Protein AF-A0A1G6UFI6-F1 (afdb_monomer)

Mean predicted aligned error: 7.68 Å

Secondary structure (DSSP, 8-state):
---EEEESSTTPPPPEEPPS---PPPPTTSPP----HHHHHHHTSSEEEE-SS-EEEE-GGGPPTT-EEEPPPGGGPPTT---EEEE--BGGGTEETTEEEPPPEEEE-TTS-EEEE--EEESEEE-SSGGGTTEEEEEPSEEEEPPTTEEEEEEPPTTS--SS-B--EEE-TTT--S--EEEEEPPSSS-EEE-TT-EEEEEEEEEGGGS--------TTSHHHHHHHHHHHHHHHHHHH-TTHHHHHHHHHTT------------

Sequence (267 aa):
MQVLILPLVPDAPLPRRAQAASRSPGRPGYGVQEQCLPFTAAAGLGLLVPAPFDFGLCLPAEVPPLARAFRPPPAADVAGDRRTFYVCDRPSSRFTGNAFTFDALPFDDEQGQRREIRPVHPGLSFFDREDQAHLFKLHLPWLLRTPPQVDSFFGQPINRPVPVAMHVGLVETDWYAHPVNLVLLRPAEGSLHVRAGDTVAQVNFVARAARRVDPEILPRDGSTAHVLHNELLQWHIAHGRDRSAYRRLARSEQGRLVEAQSNGAGP

Nearest PDB structures (foldseek):
  1dun-assembly1_A  TM=7.154E-01  e=5.999E-04  Equine infectious anemia virus
  2ol0-assembly1_C  TM=6.809E-01  e=7.844E-03  Orthopoxvirus vaccinia
  1f7r-assembly1_A  TM=6.920E-01  e=9.276E-03  Feline immunodeficiency virus
  1f7q-assembly1_C  TM=6.968E-01  e=1.160E-02  Feline immunodeficiency virus
  2okb-assembly1_A  TM=7.108E-01  e=1.227E-02  Orthopoxvirus vaccinia

Foldseek 3Di:
DDKDKFFQFAPFDDWDQFALDLDDPDDPPDDDPDDQLVLSVVLRFFTFDWQRFKKKKAAPVPADPQWDWDAAPPQLHDPPRRITITTHADVSRCRDPQKRFGPWDWDQDPVRDIDTDTDIGGQKHADNHNVGSQKIKGFGRMAMADAPQKWKWKAANRSHDALWHWDIDIGNSNPDPGTDITITGRDPDHMGIGHRGGGHIGIHMDRNVPPDDPDDDDDCPDPVVVVVVVVVVVVVVQCVVPVCVSVVVSCVVVVNDPPPPDDDDDD

pLDDT: mean 88.85, std 15.36, range [36.81, 98.81]

Structure (mmCIF, N/CA/C/O backbone):
data_AF-A0A1G6UFI6-F1
#
_entry.id   AF-A0A1G6UFI6-F1
#
loop_
_atom_site.group_PDB
_atom_site.id
_atom_site.type_symbol
_atom_site.label_atom_id
_atom_site.label_alt_id
_atom_site.label_comp_id
_atom_site.label_asym_id
_atom_site.label_entity_id
_atom_site.label_seq_id
_atom_site.pdbx_PDB_ins_code
_atom_site.Cartn_x
_atom_site.Cartn_y
_atom_site.Cartn_z
_atom_site.occupancy
_atom_site.B_iso_or_equiv
_atom_site.auth_seq_id
_atom_site.auth_comp_id
_atom_site.auth_asym_id
_atom_site.auth_atom_id
_atom_site.pdbx_PDB_model_num
ATOM 1 N N . MET A 1 1 ? -15.344 10.164 10.416 1.00 87.94 1 MET A N 1
ATOM 2 C CA . MET A 1 1 ? -13.957 10.555 10.091 1.00 87.94 1 MET A CA 1
ATOM 3 C C . MET A 1 1 ? -13.852 10.760 8.590 1.00 87.94 1 MET A C 1
ATOM 5 O O . MET A 1 1 ? -14.271 9.875 7.852 1.00 87.94 1 MET A O 1
ATOM 9 N N . GLN A 1 2 ? -13.346 11.911 8.154 1.00 94.38 2 GLN A N 1
ATOM 10 C CA . GLN A 1 2 ? -13.092 12.213 6.746 1.00 94.38 2 GLN A CA 1
ATOM 11 C C . GLN A 1 2 ? -11.592 12.079 6.476 1.00 94.38 2 GLN A C 1
ATOM 13 O O . GLN A 1 2 ? -10.788 12.498 7.303 1.00 94.38 2 GLN A O 1
ATOM 18 N N . VAL A 1 3 ? -11.228 11.485 5.345 1.00 96.75 3 VAL A N 1
ATOM 19 C CA . VAL A 1 3 ? -9.845 11.417 4.856 1.00 96.75 3 VAL A CA 1
ATOM 20 C C . VAL A 1 3 ? -9.791 12.070 3.483 1.00 96.75 3 VAL A C 1
ATOM 22 O O . VAL A 1 3 ? -10.784 12.037 2.752 1.00 96.75 3 VAL A O 1
ATOM 25 N N . LEU A 1 4 ? -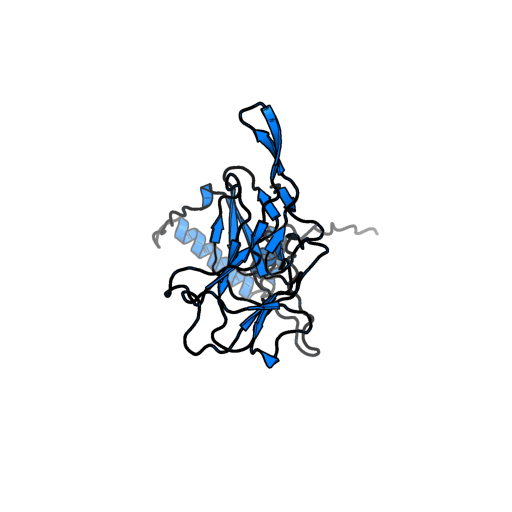8.658 12.673 3.140 1.00 98.12 4 LEU A N 1
ATOM 26 C CA . LEU A 1 4 ? -8.447 13.308 1.841 1.00 98.12 4 LEU A CA 1
ATOM 27 C C . LEU A 1 4 ? -7.472 12.463 1.028 1.00 98.12 4 LEU A C 1
ATOM 29 O O . LEU A 1 4 ? -6.468 11.991 1.561 1.00 98.12 4 LEU A O 1
ATOM 33 N N . ILE A 1 5 ? -7.766 12.285 -0.256 1.00 98.00 5 ILE A N 1
ATOM 34 C CA . ILE A 1 5 ? -6.881 11.614 -1.206 1.00 98.00 5 ILE A CA 1
ATOM 35 C C . ILE A 1 5 ? -6.616 12.589 -2.345 1.00 98.00 5 ILE A C 1
ATOM 37 O O . ILE A 1 5 ? -7.561 13.056 -2.979 1.00 98.00 5 ILE A O 1
ATOM 41 N N . LEU A 1 6 ? -5.343 12.892 -2.589 1.00 97.69 6 LEU A N 1
ATOM 42 C CA . LEU A 1 6 ? -4.910 13.735 -3.699 1.00 97.69 6 LEU A CA 1
ATOM 43 C C . LEU A 1 6 ? -4.203 12.857 -4.740 1.00 97.69 6 LEU A C 1
ATOM 45 O O . LEU A 1 6 ? -3.094 12.398 -4.455 1.00 97.69 6 LEU A O 1
ATOM 49 N N . PRO A 1 7 ? -4.798 12.598 -5.920 1.00 97.69 7 PRO A N 1
ATOM 50 C CA . PRO A 1 7 ? -4.059 12.005 -7.031 1.00 97.69 7 PRO A CA 1
ATOM 51 C C . PRO A 1 7 ? -2.919 12.936 -7.456 1.00 97.69 7 PRO A C 1
ATOM 53 O O . PRO A 1 7 ? -3.114 14.144 -7.547 1.00 97.69 7 PRO A O 1
ATOM 56 N N . LEU A 1 8 ? -1.736 12.374 -7.712 1.00 97.56 8 LEU A N 1
ATOM 57 C CA . LEU A 1 8 ? -0.575 13.119 -8.228 1.00 97.56 8 LEU A CA 1
ATOM 58 C C . LEU A 1 8 ? -0.347 12.888 -9.725 1.00 97.56 8 LEU A C 1
ATOM 60 O O . LEU A 1 8 ? 0.504 13.535 -10.335 1.00 97.56 8 LEU A O 1
ATOM 64 N N . VAL A 1 9 ? -1.090 11.942 -10.301 1.00 97.62 9 VAL A N 1
ATOM 65 C CA . VAL A 1 9 ? -1.139 11.646 -11.731 1.00 97.62 9 VAL A CA 1
ATOM 66 C C . VAL A 1 9 ? -2.589 11.362 -12.142 1.00 97.62 9 VAL A C 1
ATOM 68 O O . VAL A 1 9 ? -3.377 10.889 -11.313 1.00 97.62 9 VAL A O 1
ATOM 71 N N . PRO A 1 10 ? -2.954 11.601 -13.412 1.00 97.38 10 PRO A N 1
ATOM 72 C CA . PRO A 1 10 ? -4.276 11.254 -13.931 1.00 97.38 10 PRO A CA 1
ATOM 73 C C . PRO A 1 10 ? -4.542 9.740 -13.915 1.00 97.38 10 PRO A C 1
ATOM 75 O O . PRO A 1 10 ? -3.622 8.926 -13.934 1.00 97.38 10 PRO A O 1
ATOM 78 N N . ASP A 1 11 ? -5.817 9.349 -13.874 1.00 96.94 11 ASP A N 1
ATOM 79 C CA . ASP A 1 11 ? -6.304 7.972 -14.089 1.00 96.94 11 ASP A CA 1
ATOM 80 C C . ASP A 1 11 ? -5.634 6.857 -13.258 1.00 96.94 11 ASP A C 1
ATOM 82 O O . ASP A 1 11 ? -5.736 5.664 -13.586 1.00 96.94 11 ASP A O 1
ATOM 86 N N . ALA A 1 12 ? -4.931 7.224 -12.184 1.00 95.12 12 ALA A N 1
ATOM 87 C CA . ALA A 1 12 ? -4.353 6.271 -11.259 1.00 95.12 12 ALA A CA 1
ATOM 88 C C . ALA A 1 12 ? -5.478 5.585 -10.475 1.00 95.12 12 ALA A C 1
ATOM 90 O O . ALA A 1 12 ? -6.368 6.264 -9.957 1.00 95.12 12 ALA A O 1
ATOM 91 N N . PRO A 1 13 ? -5.436 4.251 -10.324 1.00 97.50 13 PRO A N 1
ATOM 92 C CA . PRO A 1 13 ? -6.303 3.551 -9.388 1.00 97.50 13 PRO A CA 1
ATOM 93 C C . PRO A 1 13 ? -6.196 4.154 -7.977 1.00 97.50 13 PRO A C 1
ATOM 95 O O . PRO A 1 13 ? -5.114 4.200 -7.387 1.00 97.50 13 PRO A O 1
ATOM 98 N N . LEU A 1 14 ? -7.327 4.609 -7.432 1.00 98.25 14 LEU A N 1
ATOM 99 C CA . LEU A 1 14 ? -7.401 5.226 -6.106 1.00 98.25 14 LEU A CA 1
ATOM 100 C C . LEU A 1 14 ? -7.945 4.258 -5.050 1.00 98.25 14 LEU A C 1
ATOM 102 O O . LEU A 1 14 ? -8.723 3.354 -5.378 1.00 98.25 14 LEU A O 1
ATOM 106 N N . PRO A 1 15 ? -7.585 4.455 -3.767 1.00 98.12 15 PRO A N 1
ATOM 107 C CA . PRO A 1 15 ? -8.172 3.700 -2.676 1.00 98.12 15 PRO A CA 1
ATOM 108 C C . PRO A 1 15 ? -9.698 3.777 -2.673 1.00 98.12 15 PRO A C 1
ATOM 110 O O . PRO A 1 15 ? -10.288 4.846 -2.824 1.00 98.12 15 PRO A O 1
ATOM 113 N N . ARG A 1 16 ? -10.343 2.635 -2.442 1.00 96.88 16 ARG A N 1
ATOM 114 C CA . ARG A 1 16 ? -11.807 2.512 -2.385 1.00 96.88 16 ARG A CA 1
ATOM 115 C C . ARG A 1 16 ? -12.245 1.994 -1.031 1.00 96.88 16 ARG A C 1
ATOM 117 O O . ARG A 1 16 ? -11.536 1.203 -0.418 1.00 96.88 16 ARG A O 1
ATOM 124 N N . ARG A 1 17 ? -13.431 2.386 -0.568 1.00 95.94 17 ARG A N 1
ATOM 125 C CA . ARG A 1 17 ? -13.973 1.875 0.698 1.00 95.94 17 ARG A CA 1
ATOM 126 C C . ARG A 1 17 ? -14.006 0.347 0.689 1.00 95.94 17 ARG A C 1
ATOM 128 O O . ARG A 1 17 ? -14.523 -0.259 -0.252 1.00 95.94 17 ARG A O 1
ATOM 135 N N . ALA A 1 18 ? -13.465 -0.267 1.738 1.00 92.75 18 ALA A N 1
ATOM 136 C CA . ALA A 1 18 ? -13.529 -1.710 1.883 1.00 92.75 18 ALA A CA 1
ATOM 137 C C . ALA A 1 18 ? -14.984 -2.149 2.106 1.00 92.75 18 ALA A C 1
ATOM 139 O O . ALA A 1 18 ? -15.733 -1.544 2.872 1.00 92.75 18 ALA A O 1
ATOM 140 N N . GLN A 1 19 ? -15.404 -3.206 1.415 1.00 87.00 19 GLN A N 1
ATOM 141 C CA . GLN A 1 19 ? -16.741 -3.769 1.582 1.00 87.00 19 GLN A CA 1
ATOM 142 C C . GLN A 1 19 ? -16.698 -4.931 2.567 1.00 87.00 19 GLN A C 1
ATOM 144 O O . GLN A 1 19 ? -15.837 -5.800 2.468 1.00 87.00 19 GLN A O 1
ATOM 149 N N . ALA A 1 20 ? -17.668 -4.993 3.477 1.00 77.19 20 ALA A N 1
ATOM 150 C CA . ALA A 1 20 ? -17.789 -6.112 4.412 1.00 77.19 20 ALA A CA 1
ATOM 151 C C . ALA A 1 20 ? -18.088 -7.452 3.706 1.00 77.19 20 ALA A C 1
ATOM 153 O O . ALA A 1 20 ? -17.968 -8.506 4.313 1.00 77.19 20 ALA A O 1
ATOM 154 N N . ALA A 1 21 ? -18.488 -7.441 2.431 1.00 67.31 21 ALA A N 1
ATOM 155 C CA . ALA A 1 21 ? -18.766 -8.654 1.677 1.00 67.31 21 ALA A CA 1
ATOM 156 C C . ALA A 1 21 ? -17.465 -9.286 1.154 1.00 67.31 21 ALA A C 1
ATOM 158 O O . ALA A 1 21 ? -16.844 -8.773 0.229 1.00 67.31 21 ALA A O 1
ATOM 159 N N . SER A 1 22 ? -17.071 -10.424 1.726 1.00 57.91 22 SER A N 1
ATOM 160 C CA . SER A 1 22 ? -15.946 -11.253 1.259 1.00 57.91 22 SER A CA 1
ATOM 161 C C . SER A 1 22 ? -16.408 -12.515 0.520 1.00 57.91 22 SER A C 1
ATOM 163 O O . SER A 1 22 ? -15.635 -13.456 0.345 1.00 57.91 22 SER A O 1
ATOM 165 N N . ARG A 1 23 ? -17.680 -12.584 0.103 1.00 60.09 23 ARG A N 1
ATOM 166 C CA . ARG A 1 23 ? -18.211 -13.783 -0.553 1.00 60.09 23 ARG A CA 1
ATOM 167 C C . ARG A 1 23 ? -17.600 -13.935 -1.940 1.00 60.09 23 ARG A C 1
ATOM 169 O O . ARG A 1 23 ? -18.004 -13.253 -2.876 1.00 60.09 23 ARG A O 1
ATOM 176 N N . SER A 1 24 ? -16.700 -14.899 -2.076 1.00 57.47 24 SER A N 1
ATOM 177 C CA . SER A 1 24 ? -16.623 -15.644 -3.329 1.00 57.47 24 SER A CA 1
ATOM 178 C C . SER A 1 24 ? -17.879 -16.523 -3.419 1.00 57.47 24 SER A C 1
ATOM 180 O O . SER A 1 24 ? -18.326 -17.024 -2.380 1.00 57.47 24 SER A O 1
ATOM 182 N N . PRO A 1 25 ? -18.497 -16.701 -4.598 1.00 56.56 25 PRO A N 1
ATOM 183 C CA . PRO A 1 25 ? -19.553 -17.694 -4.748 1.00 56.56 25 PRO A CA 1
ATOM 184 C C . PRO A 1 25 ? -19.006 -19.057 -4.300 1.00 56.56 25 PRO A C 1
ATOM 186 O O . PRO A 1 25 ? -17.937 -19.480 -4.741 1.00 56.56 25 PRO A O 1
ATOM 189 N N . GLY A 1 26 ? -19.695 -19.706 -3.357 1.00 58.44 26 GLY A N 1
ATOM 190 C CA . GLY A 1 26 ? -19.313 -21.039 -2.896 1.00 58.44 26 GLY A CA 1
ATOM 191 C C . GLY A 1 26 ? -19.325 -22.026 -4.063 1.00 58.44 26 GLY A C 1
ATOM 192 O O . GLY A 1 26 ? -20.096 -21.856 -5.011 1.00 58.44 26 GLY A O 1
ATOM 193 N N . ARG A 1 27 ? -18.478 -23.061 -4.011 1.00 59.44 27 ARG A N 1
ATOM 194 C CA . ARG A 1 27 ? -18.551 -24.147 -4.999 1.00 59.44 27 ARG A CA 1
ATOM 195 C C . ARG A 1 27 ? -19.967 -24.746 -4.981 1.00 59.44 27 ARG A C 1
ATOM 197 O O . ARG A 1 27 ? -20.488 -24.972 -3.885 1.00 59.44 27 ARG A O 1
ATOM 204 N N . PRO A 1 28 ? -20.580 -25.029 -6.145 1.00 63.12 28 PRO A N 1
ATOM 205 C CA . PRO A 1 28 ? -21.868 -25.715 -6.196 1.00 63.12 28 PRO A CA 1
ATOM 206 C C . PRO A 1 28 ? -21.836 -26.992 -5.341 1.00 63.12 28 PRO A C 1
ATOM 208 O O . PRO A 1 28 ? -20.901 -27.781 -5.451 1.00 63.12 28 PRO A O 1
ATOM 211 N N . GLY A 1 29 ? -22.824 -27.173 -4.461 1.00 70.69 29 GLY A N 1
ATOM 212 C CA . GLY A 1 29 ? -22.940 -28.350 -3.588 1.00 70.69 29 GLY A CA 1
ATOM 213 C C . GLY A 1 29 ? -22.260 -28.251 -2.215 1.00 70.69 29 GLY A C 1
ATOM 214 O O . GLY A 1 29 ? -22.539 -29.085 -1.358 1.00 70.69 29 GLY A O 1
ATOM 215 N N . TYR A 1 30 ? -21.437 -27.230 -1.952 1.00 51.91 30 TYR A N 1
ATOM 216 C CA . TYR A 1 30 ? -20.978 -26.926 -0.591 1.00 51.91 30 TYR A CA 1
ATOM 217 C C . TYR A 1 30 ? -21.936 -25.941 0.091 1.00 51.91 30 TYR A C 1
ATOM 219 O O . TYR A 1 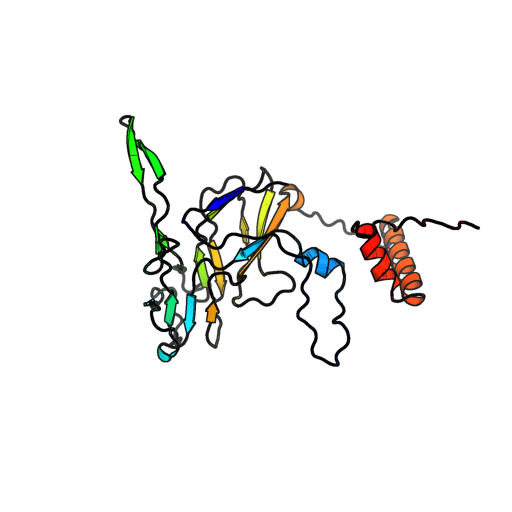30 ? -22.412 -24.987 -0.527 1.00 51.91 30 TYR A O 1
ATOM 227 N N . GLY A 1 31 ? -22.214 -26.164 1.381 1.00 58.78 31 GLY A N 1
ATOM 228 C CA . GLY A 1 31 ? -22.947 -25.209 2.214 1.00 58.78 31 GLY A CA 1
ATOM 229 C C . GLY A 1 31 ? -22.273 -23.831 2.246 1.00 58.78 31 GLY A C 1
ATOM 230 O O . GLY A 1 31 ? -21.107 -23.676 1.881 1.00 58.78 31 GLY A O 1
ATOM 231 N N . VAL A 1 32 ? -23.015 -22.808 2.680 1.00 57.03 32 VAL A N 1
ATOM 232 C CA . VAL A 1 32 ? -22.500 -21.435 2.809 1.00 57.03 32 VAL A CA 1
ATOM 233 C C . VAL A 1 32 ? -21.246 -21.449 3.687 1.00 57.03 32 VAL A C 1
ATOM 235 O O . VAL A 1 32 ? -21.310 -21.921 4.819 1.00 57.03 32 VAL A O 1
ATOM 238 N N . GLN A 1 33 ? -20.119 -20.922 3.191 1.00 58.66 33 GLN A N 1
ATOM 239 C CA . GLN A 1 33 ? -18.925 -20.736 4.017 1.00 58.66 33 GLN A CA 1
ATOM 240 C C . GLN A 1 33 ? -19.304 -19.856 5.212 1.00 58.66 33 GLN A C 1
ATOM 242 O O . GLN A 1 33 ? -19.657 -18.683 5.044 1.00 58.66 33 GLN A O 1
ATOM 247 N N . GLU A 1 34 ? -19.295 -20.435 6.413 1.00 57.50 34 GLU A N 1
ATOM 248 C CA . GLU A 1 34 ? -19.661 -19.704 7.616 1.00 57.50 34 GLU A CA 1
ATOM 249 C C . GLU A 1 34 ? -18.622 -18.618 7.880 1.00 57.50 34 GLU A C 1
ATOM 251 O O . GLU A 1 34 ? -17.435 -18.892 8.042 1.00 57.50 34 GLU A O 1
ATOM 256 N N . GLN A 1 35 ? -19.073 -17.367 7.909 1.00 64.25 35 GLN A N 1
ATOM 257 C CA . GLN A 1 35 ? -18.232 -16.242 8.281 1.00 64.25 35 GLN A CA 1
ATOM 258 C C . GLN A 1 35 ? -18.692 -15.709 9.625 1.00 64.25 35 GLN A C 1
ATOM 260 O O . GLN A 1 35 ? -19.851 -15.333 9.822 1.00 64.25 35 GLN A O 1
ATOM 265 N N . CYS A 1 36 ? -17.755 -15.680 10.560 1.00 68.25 36 CYS A N 1
ATOM 266 C CA . CYS A 1 36 ? -17.945 -15.045 11.843 1.00 68.25 36 CYS A CA 1
ATOM 267 C C . CYS A 1 36 ? -18.107 -13.524 11.619 1.00 68.25 36 CYS A C 1
ATOM 269 O O . CYS A 1 36 ? -17.310 -12.883 10.927 1.00 68.25 36 CYS A O 1
ATOM 271 N N . LEU A 1 37 ? -19.201 -12.949 12.128 1.00 69.00 37 LEU A N 1
ATOM 272 C CA . LEU A 1 37 ? -19.619 -11.575 11.820 1.00 69.00 37 LEU A CA 1
ATOM 273 C C . LEU A 1 37 ? -18.560 -10.513 12.172 1.00 69.00 37 LEU A C 1
ATOM 275 O O . LEU A 1 37 ? -18.317 -9.657 11.320 1.00 69.00 37 LEU A O 1
ATOM 279 N N . PRO A 1 38 ? -17.854 -10.584 13.318 1.00 69.88 38 PRO A N 1
ATOM 280 C CA . PRO A 1 38 ? -16.721 -9.703 13.605 1.00 69.88 38 PRO A CA 1
ATOM 281 C C . PRO A 1 38 ? -15.636 -9.701 12.522 1.00 69.88 38 PRO A C 1
ATOM 283 O O . PRO A 1 38 ? -15.150 -8.638 12.148 1.00 69.88 38 PRO A O 1
ATOM 286 N N . PHE A 1 39 ? -15.313 -10.856 11.937 1.00 72.25 39 PHE A N 1
ATOM 287 C CA . PHE A 1 39 ? -14.321 -10.953 10.858 1.00 72.25 39 PHE A CA 1
ATOM 288 C C . PHE A 1 39 ? -14.825 -10.314 9.559 1.00 72.25 39 PHE A C 1
ATOM 290 O O . PHE A 1 39 ? -14.067 -9.694 8.812 1.00 72.25 39 PHE A O 1
ATOM 297 N N . THR A 1 40 ? -16.126 -10.429 9.304 1.00 74.00 40 THR A N 1
ATOM 298 C CA . THR A 1 40 ? -16.794 -9.805 8.153 1.00 74.00 40 THR A CA 1
ATOM 299 C C . THR A 1 40 ? -16.837 -8.280 8.309 1.00 74.00 40 THR A C 1
ATOM 301 O O . THR A 1 40 ? -16.599 -7.539 7.356 1.00 74.00 40 THR A O 1
ATOM 304 N N . ALA A 1 41 ? -17.097 -7.797 9.526 1.00 76.88 41 ALA A N 1
ATOM 305 C CA . ALA A 1 41 ? -17.060 -6.378 9.860 1.00 76.88 41 ALA A CA 1
ATOM 306 C C . ALA A 1 41 ? -15.643 -5.806 9.719 1.00 76.88 41 ALA A C 1
ATOM 308 O O . ALA A 1 41 ? -15.473 -4.774 9.073 1.00 76.88 41 ALA A O 1
ATOM 309 N N . ALA A 1 42 ? -14.631 -6.523 10.221 1.00 79.44 42 ALA A N 1
ATOM 310 C CA . ALA A 1 42 ? -13.224 -6.149 10.086 1.00 79.44 42 ALA A CA 1
ATOM 311 C C . ALA A 1 42 ? -12.785 -6.030 8.614 1.00 79.44 42 ALA A C 1
ATOM 313 O O . ALA A 1 42 ? -12.077 -5.094 8.245 1.00 79.44 42 ALA A O 1
ATOM 314 N N . ALA A 1 43 ? -13.267 -6.918 7.738 1.00 82.44 43 ALA A N 1
ATOM 315 C CA . ALA A 1 43 ? -12.994 -6.836 6.302 1.00 82.44 43 ALA A CA 1
ATOM 316 C C . ALA A 1 43 ? -13.547 -5.551 5.653 1.00 82.44 43 ALA A C 1
ATOM 318 O O . ALA A 1 43 ? -13.018 -5.104 4.636 1.00 82.44 43 ALA A O 1
ATOM 319 N N . GLY A 1 44 ? -14.595 -4.949 6.224 1.00 85.19 44 GLY A N 1
ATOM 320 C CA . GLY A 1 44 ? -15.187 -3.692 5.759 1.00 85.19 44 GLY A CA 1
ATOM 321 C C . GLY A 1 44 ? -14.535 -2.421 6.314 1.00 85.19 44 GLY A C 1
ATOM 322 O O . GLY A 1 44 ? -15.025 -1.329 6.027 1.00 85.19 44 GLY A O 1
ATOM 323 N N . LEU A 1 45 ? -13.476 -2.536 7.120 1.00 90.44 45 LEU A N 1
ATOM 324 C CA . LEU A 1 45 ? -12.792 -1.380 7.699 1.00 90.44 45 LEU A CA 1
ATOM 325 C C . LEU A 1 45 ? -11.879 -0.687 6.684 1.00 90.44 45 LEU A C 1
ATOM 327 O O .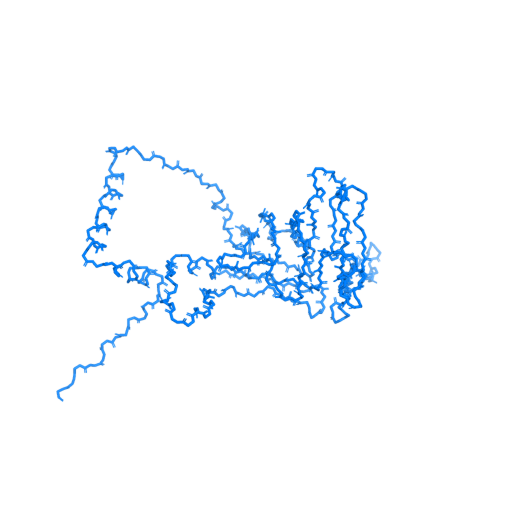 LEU A 1 45 ? -11.226 -1.326 5.861 1.00 90.44 45 LEU A O 1
ATOM 331 N N . GLY A 1 46 ? -11.807 0.639 6.784 1.00 95.50 46 GLY A N 1
ATOM 332 C CA . GLY A 1 46 ? -10.828 1.427 6.045 1.00 95.50 46 GLY A CA 1
ATOM 333 C C . GLY A 1 46 ? -11.007 1.397 4.524 1.00 95.50 46 GLY A C 1
ATOM 334 O O . GLY A 1 46 ? -12.131 1.373 4.005 1.00 95.50 46 GLY A O 1
ATOM 335 N N . LEU A 1 47 ? -9.885 1.451 3.804 1.00 97.75 47 LEU A N 1
ATOM 336 C CA . LEU A 1 47 ? -9.841 1.512 2.342 1.00 97.75 47 LEU A CA 1
ATOM 337 C C . LEU A 1 47 ? -8.990 0.372 1.774 1.00 97.75 47 LEU A C 1
ATOM 339 O O . LEU A 1 47 ? -7.939 0.036 2.311 1.00 97.75 47 LEU A O 1
ATOM 343 N N . LEU A 1 48 ? -9.425 -0.189 0.651 1.00 97.38 48 LEU A N 1
ATOM 344 C CA . LEU A 1 48 ? -8.637 -1.086 -0.184 1.00 97.38 48 LEU A CA 1
ATOM 345 C C . LEU A 1 48 ? -7.748 -0.266 -1.110 1.00 97.38 48 LEU A C 1
ATOM 347 O O . LEU A 1 48 ? -8.249 0.598 -1.829 1.00 97.38 48 LEU A O 1
ATOM 351 N N . VAL A 1 49 ? -6.457 -0.574 -1.112 1.00 98.19 49 VAL A N 1
ATOM 352 C CA . VAL A 1 49 ? -5.440 0.075 -1.937 1.00 98.19 49 VAL A CA 1
ATOM 353 C C . VAL A 1 49 ? -5.200 -0.768 -3.193 1.00 98.19 49 VAL A C 1
ATOM 355 O O . VAL A 1 49 ? -4.751 -1.914 -3.073 1.00 98.19 49 VAL A O 1
ATOM 358 N N . PRO A 1 50 ? -5.507 -0.239 -4.389 1.00 98.19 50 PRO A N 1
ATOM 359 C CA . PRO A 1 50 ? -5.203 -0.914 -5.641 1.00 98.19 50 PRO A CA 1
ATOM 360 C C . PRO A 1 50 ? -3.735 -0.729 -6.059 1.00 98.19 50 PRO A C 1
ATOM 362 O O . PRO A 1 50 ? -3.110 0.283 -5.742 1.00 98.19 50 PRO A O 1
ATOM 365 N N . ALA A 1 51 ? -3.205 -1.674 -6.834 1.00 98.44 51 ALA A N 1
ATOM 366 C CA . ALA A 1 51 ? -1.964 -1.501 -7.575 1.00 98.44 51 ALA A CA 1
ATOM 367 C C . ALA A 1 51 ? -2.133 -0.387 -8.625 1.00 98.44 51 ALA A C 1
ATOM 369 O O . ALA A 1 51 ? -3.127 -0.393 -9.359 1.00 98.44 51 ALA A O 1
ATOM 370 N N . PRO A 1 52 ? -1.192 0.564 -8.733 1.00 98.12 52 PRO A N 1
ATOM 371 C CA . PRO A 1 52 ? -1.344 1.697 -9.643 1.00 98.12 52 PRO A CA 1
ATOM 372 C C . PRO A 1 52 ? -0.995 1.383 -11.111 1.00 98.12 52 PRO A C 1
ATOM 374 O O . PRO A 1 52 ? -1.442 2.093 -12.010 1.00 98.12 52 PRO A O 1
ATOM 377 N N . PHE A 1 53 ? -0.224 0.325 -11.367 1.00 98.44 53 PHE A N 1
ATOM 378 C CA . PHE A 1 53 ? 0.186 -0.146 -12.696 1.00 98.44 53 PHE A CA 1
ATOM 379 C C . PHE A 1 53 ? 0.395 -1.667 -12.674 1.00 98.44 53 PHE A C 1
ATOM 381 O O . PHE A 1 53 ? 0.390 -2.280 -11.605 1.00 98.44 53 PHE A O 1
ATOM 388 N N . ASP A 1 54 ? 0.578 -2.268 -13.851 1.00 98.50 54 ASP A N 1
ATOM 389 C CA . ASP A 1 54 ? 0.917 -3.684 -13.985 1.00 98.50 54 ASP A CA 1
ATOM 390 C C . ASP A 1 54 ? 2.405 -3.897 -13.694 1.00 98.50 54 ASP A C 1
ATOM 392 O O . ASP A 1 54 ? 3.262 -3.253 -14.307 1.00 98.50 54 ASP A O 1
ATOM 396 N N . PHE A 1 55 ? 2.722 -4.833 -12.804 1.00 98.69 55 PHE A N 1
ATOM 397 C CA . PHE A 1 55 ? 4.100 -5.187 -12.479 1.00 98.69 55 PHE A CA 1
ATOM 398 C C . PHE A 1 55 ? 4.237 -6.650 -12.088 1.00 98.69 55 PHE A C 1
ATOM 400 O O . PHE A 1 55 ? 3.253 -7.338 -11.810 1.00 98.69 55 PHE A O 1
ATOM 407 N N . GLY A 1 56 ? 5.471 -7.132 -12.042 1.00 98.44 56 GLY A N 1
ATOM 408 C CA . GLY A 1 56 ? 5.718 -8.487 -11.586 1.00 98.44 56 GLY A CA 1
ATOM 409 C C . GLY A 1 56 ? 7.183 -8.865 -11.500 1.00 98.44 56 GLY A C 1
ATOM 410 O O . GLY A 1 56 ? 8.076 -8.051 -11.736 1.00 98.44 56 GLY A O 1
ATOM 411 N N . LEU A 1 57 ? 7.396 -10.127 -11.146 1.00 98.62 57 LEU A N 1
ATOM 412 C CA . LEU A 1 57 ? 8.682 -10.806 -11.070 1.00 98.62 57 LEU A CA 1
ATOM 413 C C . LEU A 1 57 ? 8.481 -12.213 -11.629 1.00 98.62 57 LEU A C 1
ATOM 415 O O . LEU A 1 57 ? 7.764 -13.008 -11.034 1.00 98.62 57 LEU A O 1
ATOM 419 N N . CYS A 1 58 ? 9.094 -12.523 -12.761 1.00 98.50 58 CYS A N 1
ATOM 420 C CA . CYS A 1 58 ? 8.883 -13.797 -13.454 1.00 98.50 58 CYS A CA 1
ATOM 421 C C . CYS A 1 58 ? 10.142 -14.203 -14.221 1.00 98.50 58 CYS A C 1
ATOM 423 O O . CYS A 1 58 ? 11.110 -13.438 -14.278 1.00 98.50 58 CYS A O 1
ATOM 425 N N . LEU A 1 59 ? 10.171 -15.406 -14.792 1.00 98.25 59 LEU A N 1
ATOM 426 C CA . LEU A 1 59 ? 11.273 -15.774 -15.679 1.00 98.25 59 LEU A CA 1
ATOM 427 C C . LEU A 1 59 ? 11.275 -14.868 -16.924 1.00 98.25 59 LEU A C 1
ATOM 429 O O . LEU A 1 59 ? 10.210 -14.445 -17.367 1.00 98.25 59 LEU A O 1
ATOM 433 N N . PRO A 1 60 ? 12.436 -14.598 -17.552 1.00 98.12 60 PRO A N 1
ATOM 434 C CA . PRO A 1 60 ? 12.498 -13.740 -18.739 1.00 98.12 60 PRO A CA 1
ATOM 435 C C . PRO A 1 60 ? 11.552 -14.156 -19.878 1.00 98.12 60 PRO A C 1
ATOM 437 O O . PRO A 1 60 ? 11.032 -13.299 -20.582 1.00 98.12 60 PRO A O 1
ATOM 440 N N . ALA A 1 61 ? 11.293 -15.459 -20.033 1.00 97.94 61 ALA A N 1
ATOM 441 C CA . ALA A 1 61 ? 10.374 -15.995 -21.040 1.00 97.94 61 ALA A CA 1
ATOM 442 C C . ALA A 1 61 ? 8.882 -15.758 -20.724 1.00 97.94 61 ALA A C 1
ATOM 444 O O . ALA A 1 61 ? 8.040 -15.927 -21.600 1.00 97.94 61 ALA A O 1
ATOM 445 N N . GLU A 1 62 ? 8.551 -15.382 -19.488 1.00 98.25 62 GLU A N 1
ATOM 446 C CA . GLU A 1 62 ? 7.183 -15.160 -18.997 1.00 98.25 62 GLU A CA 1
ATOM 447 C C . GLU A 1 62 ? 6.821 -13.669 -18.925 1.00 98.25 62 GLU A C 1
ATOM 449 O O . GLU A 1 62 ? 5.705 -13.311 -18.538 1.00 98.25 62 GLU A O 1
ATOM 454 N N . VAL A 1 63 ? 7.760 -12.783 -19.278 1.00 98.50 63 VAL A N 1
ATOM 455 C CA . VAL A 1 63 ? 7.535 -11.336 -19.277 1.00 98.50 63 VAL A CA 1
ATOM 456 C C . VAL A 1 63 ? 6.410 -11.005 -20.265 1.00 98.50 63 VAL A C 1
ATOM 458 O O . VAL A 1 63 ? 6.503 -11.382 -21.437 1.00 98.50 63 VAL A O 1
ATOM 461 N N . PRO A 1 64 ? 5.350 -10.289 -19.835 1.00 97.94 64 PRO A N 1
ATOM 462 C CA . PRO A 1 64 ? 4.256 -9.936 -20.729 1.00 97.94 64 PRO A CA 1
ATOM 463 C C . PRO A 1 64 ? 4.739 -9.143 -21.953 1.00 97.94 64 PRO A C 1
ATOM 465 O O . PRO A 1 64 ? 5.636 -8.303 -21.824 1.00 97.94 64 PRO A O 1
ATOM 468 N N . PRO A 1 65 ? 4.120 -9.332 -23.132 1.00 95.12 65 PRO A N 1
ATOM 469 C CA . PRO A 1 65 ? 4.404 -8.500 -24.294 1.00 95.12 65 PRO A CA 1
ATOM 470 C C . PRO A 1 65 ? 4.248 -7.013 -23.951 1.00 95.12 65 PRO A C 1
ATOM 472 O O . PRO A 1 65 ? 3.310 -6.640 -23.248 1.00 95.12 65 PRO A O 1
ATOM 475 N N . LEU A 1 66 ? 5.151 -6.170 -24.464 1.00 92.19 66 LEU A N 1
ATOM 476 C CA . LEU A 1 66 ? 5.201 -4.715 -24.225 1.00 92.19 66 LEU A CA 1
ATOM 477 C C . LEU A 1 66 ? 5.600 -4.286 -22.801 1.00 92.19 66 LEU A C 1
ATOM 479 O O . LEU A 1 66 ? 5.714 -3.086 -22.543 1.00 92.19 66 LEU A O 1
ATOM 483 N N . ALA A 1 67 ? 5.852 -5.225 -21.886 1.00 98.06 67 ALA A N 1
ATOM 484 C CA . ALA A 1 67 ? 6.419 -4.895 -20.588 1.00 98.06 67 ALA A CA 1
ATOM 485 C C . ALA A 1 67 ? 7.911 -4.547 -20.707 1.00 98.06 67 ALA A C 1
ATOM 487 O O . ALA A 1 67 ? 8.647 -5.072 -21.546 1.00 98.06 67 ALA A O 1
ATOM 488 N N . ARG A 1 68 ? 8.378 -3.674 -19.816 1.00 98.25 68 ARG A N 1
ATOM 489 C CA . ARG A 1 68 ? 9.792 -3.337 -19.659 1.00 98.25 68 ARG A CA 1
ATOM 490 C C . ARG A 1 68 ? 10.376 -4.197 -18.555 1.00 98.25 68 ARG A C 1
ATOM 492 O O . ARG A 1 68 ? 10.063 -3.984 -17.385 1.00 98.25 68 ARG A O 1
ATOM 499 N N . ALA A 1 69 ? 11.211 -5.157 -18.934 1.00 98.19 69 ALA A N 1
ATOM 500 C CA . ALA A 1 69 ? 11.955 -5.977 -17.991 1.00 98.19 69 ALA A CA 1
ATOM 501 C C . ALA A 1 69 ? 13.219 -5.258 -17.502 1.00 98.19 69 ALA A C 1
ATOM 503 O O . ALA A 1 69 ? 13.887 -4.566 -18.271 1.00 98.19 69 ALA A O 1
ATOM 504 N N . PHE A 1 70 ? 13.559 -5.439 -16.230 1.00 97.94 70 PHE A N 1
ATOM 505 C CA . PHE A 1 70 ? 14.782 -4.915 -15.630 1.00 97.94 70 PHE A CA 1
ATOM 506 C C . PHE A 1 70 ? 15.240 -5.773 -14.447 1.00 97.94 70 PHE A C 1
ATOM 508 O O . PHE A 1 70 ? 14.452 -6.470 -13.798 1.00 97.94 70 PHE A O 1
ATOM 515 N N . ARG A 1 71 ? 16.539 -5.698 -14.151 1.00 96.19 71 ARG A N 1
ATOM 516 C CA . ARG A 1 71 ? 17.132 -6.304 -12.956 1.00 96.19 71 ARG A CA 1
ATOM 517 C C . ARG A 1 71 ? 17.133 -5.296 -11.802 1.00 96.19 71 ARG A C 1
ATOM 519 O O . ARG A 1 71 ? 17.267 -4.097 -12.056 1.00 96.19 71 ARG A O 1
ATOM 526 N N . PRO A 1 72 ? 16.972 -5.759 -10.551 1.00 94.94 72 PRO A N 1
ATOM 527 C CA . PRO A 1 72 ? 17.206 -4.902 -9.397 1.00 94.94 72 PRO A CA 1
ATOM 528 C C . PRO A 1 72 ? 18.691 -4.482 -9.347 1.00 94.94 72 PRO A C 1
ATOM 530 O O . PRO A 1 72 ? 19.532 -5.122 -9.986 1.00 94.94 72 PRO A O 1
ATOM 533 N N . PRO A 1 73 ? 19.042 -3.420 -8.600 1.00 94.69 73 PRO A N 1
ATOM 534 C CA . PRO A 1 73 ? 20.440 -3.079 -8.351 1.00 94.69 73 PRO A CA 1
ATOM 535 C C . PRO A 1 73 ? 21.157 -4.227 -7.616 1.00 94.69 73 PRO A C 1
ATOM 537 O O . PRO A 1 73 ? 20.487 -4.995 -6.922 1.00 94.69 73 PRO A O 1
ATOM 540 N N . PRO A 1 74 ? 22.501 -4.319 -7.688 1.00 94.12 74 PRO A N 1
ATOM 541 C CA . PRO A 1 74 ? 23.257 -5.432 -7.105 1.00 94.12 74 PRO A CA 1
ATOM 542 C C . PRO A 1 74 ? 22.930 -5.735 -5.636 1.00 94.12 74 PRO A C 1
ATOM 544 O O . PRO A 1 74 ? 22.808 -6.896 -5.273 1.00 94.12 74 PRO A O 1
ATOM 547 N N . ALA A 1 75 ? 22.703 -4.710 -4.806 1.00 92.38 75 ALA A N 1
ATOM 548 C CA . ALA A 1 75 ? 22.365 -4.879 -3.388 1.00 92.38 75 ALA A CA 1
ATOM 549 C C . ALA A 1 75 ? 21.002 -5.557 -3.129 1.00 92.38 75 ALA A C 1
ATOM 551 O O . ALA A 1 75 ? 20.770 -6.075 -2.041 1.00 92.38 75 ALA A O 1
ATOM 552 N N . ALA A 1 76 ? 20.104 -5.554 -4.118 1.00 93.75 76 ALA A N 1
ATOM 553 C CA . ALA A 1 76 ? 18.792 -6.198 -4.064 1.00 93.75 76 ALA A CA 1
ATOM 554 C C . ALA A 1 76 ? 18.677 -7.389 -5.033 1.00 93.75 76 ALA A C 1
ATOM 556 O O . ALA A 1 76 ? 17.582 -7.934 -5.247 1.00 93.75 76 ALA A O 1
ATOM 557 N N . ASP A 1 77 ? 19.792 -7.788 -5.649 1.00 93.44 77 ASP A N 1
ATOM 558 C CA . ASP A 1 77 ? 19.836 -8.977 -6.479 1.00 93.44 77 ASP A CA 1
ATOM 559 C C . ASP A 1 77 ? 20.035 -10.214 -5.601 1.00 93.44 77 ASP A C 1
ATOM 561 O O . ASP A 1 77 ? 20.993 -10.315 -4.840 1.00 93.44 77 ASP A O 1
ATOM 565 N N . VAL A 1 78 ? 19.095 -11.154 -5.676 1.00 93.12 78 VAL A N 1
ATOM 566 C CA . VAL A 1 78 ? 19.139 -12.368 -4.858 1.00 93.12 78 VAL A CA 1
ATOM 567 C C . VAL A 1 78 ? 19.953 -13.406 -5.615 1.00 93.12 78 VAL A C 1
ATOM 569 O O . VAL A 1 78 ? 19.604 -13.782 -6.736 1.00 93.12 78 VAL A O 1
ATOM 572 N N . ALA A 1 79 ? 21.040 -13.874 -5.003 1.00 92.19 79 ALA A N 1
ATOM 573 C CA . ALA A 1 79 ? 21.929 -14.854 -5.612 1.00 92.19 79 ALA A CA 1
ATOM 574 C C . ALA A 1 79 ? 21.152 -16.097 -6.085 1.00 92.19 79 ALA A C 1
ATOM 576 O O . ALA A 1 79 ? 20.383 -16.696 -5.337 1.00 92.19 79 ALA A O 1
ATOM 577 N N . GLY A 1 80 ? 21.348 -16.473 -7.351 1.00 93.31 80 GLY A N 1
ATOM 578 C CA . GLY A 1 80 ? 20.665 -17.611 -7.975 1.00 93.31 80 GLY A CA 1
ATOM 579 C C . GLY A 1 80 ? 19.244 -17.326 -8.480 1.00 93.31 80 GLY A C 1
ATOM 580 O O . GLY A 1 80 ? 18.705 -18.144 -9.228 1.00 93.31 80 GLY A O 1
ATOM 581 N N . ASP A 1 81 ? 18.647 -16.172 -8.164 1.00 95.75 81 ASP A N 1
ATOM 582 C CA . ASP A 1 81 ? 17.329 -15.801 -8.680 1.00 95.75 81 ASP A CA 1
ATOM 583 C C . ASP A 1 81 ? 17.423 -15.331 -10.143 1.00 95.75 81 ASP A C 1
ATOM 585 O O . ASP A 1 81 ? 17.897 -14.237 -10.476 1.00 95.75 81 ASP A O 1
ATOM 589 N N . ARG A 1 82 ? 16.946 -16.187 -11.049 1.00 96.44 82 ARG A N 1
ATOM 590 C CA . ARG A 1 82 ? 16.947 -15.947 -12.500 1.00 96.44 82 ARG A CA 1
ATOM 591 C C . ARG A 1 82 ? 15.774 -15.091 -12.976 1.00 96.44 82 ARG A C 1
ATOM 593 O O . ARG A 1 82 ? 15.709 -14.774 -14.164 1.00 96.44 82 ARG A O 1
ATOM 600 N N . ARG A 1 83 ? 14.834 -14.743 -12.093 1.00 97.88 83 ARG A N 1
ATOM 601 C CA . ARG A 1 83 ? 13.649 -13.954 -12.447 1.00 97.88 83 ARG A CA 1
ATOM 602 C C . ARG A 1 83 ? 14.020 -12.491 -12.697 1.00 97.88 83 ARG A C 1
ATOM 604 O O . ARG A 1 83 ? 14.990 -11.967 -12.152 1.00 97.88 83 ARG A O 1
ATOM 611 N N . THR A 1 84 ? 13.243 -11.812 -13.529 1.00 98.00 84 THR A N 1
ATOM 612 C CA . THR A 1 84 ? 13.385 -10.382 -13.824 1.00 98.00 84 THR A CA 1
ATOM 613 C C . THR A 1 84 ? 12.148 -9.637 -13.355 1.00 98.00 84 THR A C 1
ATOM 615 O O . THR A 1 84 ? 11.031 -10.154 -13.459 1.00 98.00 84 THR A O 1
ATOM 618 N N . PHE A 1 85 ? 12.336 -8.422 -12.842 1.00 98.62 85 PHE A N 1
ATOM 619 C CA . PHE A 1 85 ? 11.199 -7.538 -12.632 1.00 98.62 85 PHE A CA 1
ATOM 620 C C . PHE A 1 85 ? 10.703 -7.040 -13.979 1.00 98.62 85 PHE A C 1
ATOM 622 O O . PHE A 1 85 ? 11.487 -6.914 -14.925 1.00 98.62 85 PHE A O 1
ATOM 629 N N . TYR A 1 86 ? 9.412 -6.747 -14.057 1.00 98.81 86 TYR A N 1
ATOM 630 C CA . TYR A 1 86 ? 8.842 -6.021 -15.177 1.00 98.81 86 TYR A CA 1
ATOM 631 C C . TYR A 1 86 ? 7.805 -5.008 -14.703 1.00 98.81 86 TYR A C 1
ATOM 633 O O . TYR A 1 86 ? 7.182 -5.172 -13.651 1.00 98.81 86 TYR A O 1
ATOM 641 N N . VAL A 1 87 ? 7.595 -3.985 -15.526 1.00 98.75 87 VAL A N 1
ATOM 642 C CA . VAL A 1 87 ? 6.462 -3.059 -15.434 1.00 98.75 87 VAL A CA 1
ATOM 643 C C . VAL A 1 87 ? 5.850 -2.855 -16.814 1.00 98.75 87 VAL A C 1
ATOM 645 O O . VAL A 1 87 ? 6.566 -2.912 -17.815 1.00 98.75 87 VAL A O 1
ATOM 648 N N . CYS A 1 88 ? 4.549 -2.592 -16.889 1.00 98.44 88 CYS A N 1
ATOM 649 C CA . CYS A 1 88 ? 3.928 -2.108 -18.123 1.00 98.44 88 CYS A CA 1
ATOM 650 C C . CYS A 1 88 ? 3.734 -0.594 -18.035 1.00 98.44 88 CYS A C 1
ATOM 652 O O . CYS A 1 88 ? 3.227 -0.089 -17.030 1.00 98.44 88 CYS A O 1
ATOM 654 N N . ASP A 1 89 ? 4.108 0.121 -19.096 1.00 98.00 89 ASP A N 1
ATOM 655 C CA . ASP A 1 89 ? 3.833 1.553 -19.196 1.00 98.00 89 ASP A CA 1
ATOM 656 C C . ASP A 1 89 ? 2.314 1.794 -19.135 1.00 98.00 89 ASP A C 1
ATOM 658 O O . ASP A 1 89 ? 1.512 1.036 -19.689 1.00 98.00 89 ASP A O 1
ATOM 662 N N . ARG A 1 90 ? 1.913 2.879 -18.473 1.00 97.44 90 ARG A N 1
ATOM 663 C CA . ARG A 1 90 ? 0.519 3.322 -18.379 1.00 97.44 90 ARG A CA 1
ATOM 664 C C . ARG A 1 90 ? 0.464 4.816 -18.706 1.00 97.44 90 ARG A C 1
ATOM 666 O O . ARG A 1 90 ? 0.434 5.643 -17.790 1.00 97.44 90 ARG A O 1
ATOM 673 N N . PRO A 1 91 ? 0.452 5.184 -20.003 1.00 97.00 91 PRO A N 1
ATOM 674 C CA . PRO A 1 91 ? 0.515 6.582 -20.430 1.00 97.00 91 PRO A CA 1
ATOM 675 C C . PRO A 1 91 ? -0.625 7.447 -19.885 1.00 97.00 91 PRO A C 1
ATOM 677 O O . PRO A 1 91 ? -0.394 8.604 -19.546 1.00 97.00 91 PRO A O 1
ATOM 680 N N . SER A 1 92 ? -1.824 6.874 -19.709 1.00 97.31 92 SER A N 1
ATOM 681 C CA . SER A 1 92 ? -2.970 7.559 -19.087 1.00 97.31 92 SER A CA 1
ATOM 682 C C . SER A 1 92 ? -2.674 8.043 -17.666 1.00 97.31 92 SER A C 1
ATOM 684 O O . SER A 1 92 ? -3.260 9.016 -17.219 1.00 97.31 92 SER A O 1
ATOM 686 N N . SER A 1 93 ? -1.727 7.402 -16.974 1.00 96.62 93 SER A N 1
ATOM 687 C CA . SER A 1 93 ? -1.263 7.780 -15.637 1.00 96.62 93 SER A CA 1
ATOM 688 C C . SER A 1 93 ? 0.144 8.361 -15.622 1.00 96.62 93 SER A C 1
ATOM 690 O O . SER A 1 93 ? 0.780 8.397 -14.571 1.00 96.62 93 SER A O 1
ATOM 692 N N . ARG A 1 94 ? 0.644 8.804 -16.786 1.00 98.00 94 ARG A N 1
ATOM 693 C CA . ARG A 1 94 ? 2.002 9.344 -16.966 1.00 98.00 94 ARG A CA 1
ATOM 694 C C . ARG A 1 94 ? 3.077 8.448 -16.343 1.00 98.00 94 ARG A C 1
ATOM 696 O O . ARG A 1 94 ? 4.044 8.938 -15.760 1.00 98.00 94 ARG A O 1
ATOM 703 N N . PHE A 1 95 ? 2.868 7.135 -16.435 1.00 98.44 95 PHE A N 1
ATOM 704 C CA . PHE A 1 95 ? 3.784 6.124 -15.939 1.00 98.44 95 PHE A CA 1
ATOM 705 C C . PHE A 1 95 ? 4.534 5.493 -17.109 1.00 98.44 95 PHE A C 1
ATOM 707 O O . PHE A 1 95 ? 3.926 4.806 -17.933 1.00 98.44 95 PHE A O 1
ATOM 714 N N . THR A 1 96 ? 5.844 5.717 -17.164 1.00 98.00 96 THR A N 1
ATOM 715 C CA . THR A 1 96 ? 6.717 5.237 -18.237 1.00 98.00 96 THR A CA 1
ATOM 716 C C . THR A 1 96 ? 8.043 4.790 -17.644 1.00 98.00 96 THR A C 1
ATOM 718 O O . THR A 1 96 ? 8.636 5.505 -16.838 1.00 98.00 96 THR A O 1
ATOM 721 N N . GLY A 1 97 ? 8.542 3.619 -18.043 1.00 97.06 97 GLY A N 1
ATOM 722 C CA . GLY A 1 97 ? 9.902 3.203 -17.689 1.00 97.06 97 GLY A CA 1
ATOM 723 C C . GLY A 1 97 ? 10.139 3.070 -16.184 1.00 97.06 97 GLY A C 1
ATOM 724 O O . GLY A 1 97 ? 11.220 3.402 -15.715 1.00 97.06 97 GLY A O 1
ATOM 725 N N . ASN A 1 98 ? 9.135 2.597 -15.437 1.00 98.19 98 ASN A N 1
ATOM 726 C CA . ASN A 1 98 ? 9.159 2.487 -13.974 1.00 98.19 98 ASN A CA 1
ATOM 727 C C . ASN A 1 98 ? 9.156 3.833 -13.218 1.00 98.19 98 ASN A C 1
ATOM 729 O O . ASN A 1 98 ? 9.549 3.892 -12.053 1.00 98.19 98 ASN A O 1
ATOM 733 N N . ALA A 1 99 ? 8.684 4.914 -13.838 1.00 98.31 99 ALA A N 1
ATOM 734 C CA . ALA A 1 99 ? 8.538 6.201 -13.172 1.00 98.31 99 ALA A CA 1
ATOM 735 C C . ALA A 1 99 ? 7.222 6.896 -13.533 1.00 98.31 99 ALA A C 1
ATOM 737 O O . ALA A 1 99 ? 6.772 6.870 -14.676 1.00 98.31 99 ALA A O 1
ATOM 738 N N . PHE A 1 100 ? 6.623 7.543 -12.541 1.00 98.44 100 PHE A N 1
ATOM 739 C CA . PHE A 1 100 ? 5.543 8.501 -12.696 1.00 98.44 100 PHE A CA 1
ATOM 740 C C . PHE A 1 100 ? 6.112 9.897 -12.925 1.00 98.44 100 PHE A C 1
ATOM 742 O O . PHE A 1 100 ? 7.048 10.310 -12.239 1.00 98.44 100 PHE A O 1
ATOM 749 N N . THR A 1 101 ? 5.496 10.656 -13.825 1.00 98.31 101 THR A N 1
ATOM 750 C CA . THR A 1 101 ? 5.667 12.112 -13.896 1.00 98.31 101 THR A CA 1
ATOM 751 C C . THR A 1 101 ? 4.446 12.788 -13.287 1.00 98.31 101 TH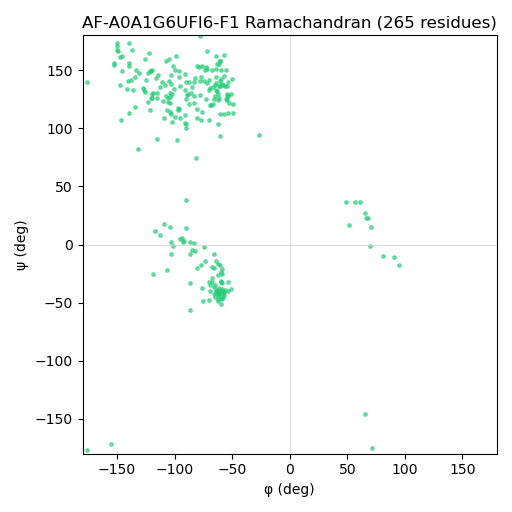R A C 1
ATOM 753 O O . THR A 1 101 ? 3.347 12.707 -13.841 1.00 98.31 101 THR A O 1
ATOM 756 N N . PHE A 1 102 ? 4.635 13.444 -12.143 1.00 97.19 102 PHE A N 1
ATOM 757 C CA . PHE A 1 102 ? 3.549 14.101 -11.420 1.00 97.19 102 PHE A CA 1
ATOM 758 C C . PHE A 1 102 ? 3.054 15.363 -12.134 1.00 97.19 102 PHE A C 1
ATOM 760 O O . PHE A 1 102 ? 3.673 15.870 -13.078 1.00 97.19 102 PHE A O 1
ATOM 767 N N . ASP A 1 103 ? 1.898 15.860 -11.696 1.00 94.06 103 ASP A N 1
ATOM 768 C CA . ASP A 1 103 ? 1.438 17.197 -12.058 1.00 94.06 103 ASP A CA 1
ATOM 769 C C . ASP A 1 103 ? 2.475 18.268 -11.691 1.00 94.06 103 ASP A C 1
ATOM 771 O O . ASP A 1 103 ? 3.265 18.116 -10.757 1.00 94.06 103 ASP A O 1
ATOM 775 N N . ALA A 1 104 ? 2.485 19.351 -12.470 1.00 95.31 104 ALA A N 1
ATOM 776 C CA . ALA A 1 104 ? 3.345 20.486 -12.187 1.00 95.31 104 ALA A CA 1
ATOM 777 C C . ALA A 1 104 ? 2.979 21.091 -10.833 1.00 95.31 104 ALA A C 1
ATOM 779 O O . ALA A 1 104 ? 1.815 21.400 -10.576 1.00 95.31 104 ALA A O 1
ATOM 780 N N . LEU A 1 105 ? 3.987 21.276 -9.988 1.00 95.00 105 LEU A N 1
ATOM 781 C CA . LEU A 1 105 ? 3.866 21.951 -8.707 1.00 95.00 105 LEU A CA 1
ATOM 782 C C . LEU A 1 105 ? 4.423 23.360 -8.878 1.00 95.00 105 LEU A C 1
ATOM 784 O O . LEU A 1 105 ? 5.643 23.523 -9.001 1.00 95.00 105 LEU A O 1
ATOM 788 N N . PRO A 1 106 ? 3.554 24.375 -8.947 1.00 96.50 106 PRO A N 1
ATOM 789 C CA . PRO A 1 106 ? 4.007 25.731 -9.140 1.00 96.50 106 PRO A CA 1
ATOM 790 C C . PRO A 1 106 ? 4.417 26.343 -7.790 1.00 96.50 106 PRO A C 1
ATOM 792 O O . PRO A 1 106 ? 3.754 26.130 -6.774 1.00 96.50 106 PRO A O 1
ATOM 795 N N . PHE A 1 107 ? 5.504 27.104 -7.779 1.00 95.94 107 PHE A N 1
ATOM 796 C CA . PHE A 1 107 ? 6.055 27.756 -6.589 1.00 95.94 107 PHE A CA 1
ATOM 797 C C . PHE A 1 107 ? 6.703 29.086 -6.975 1.00 95.94 107 PHE A C 1
ATOM 799 O O . PHE A 1 107 ? 7.000 29.312 -8.147 1.00 95.94 107 PHE A O 1
ATOM 806 N N . ASP A 1 108 ? 6.911 29.958 -5.996 1.00 97.38 108 ASP A N 1
ATOM 807 C CA . ASP A 1 108 ? 7.645 31.205 -6.196 1.00 97.38 108 ASP A CA 1
ATOM 808 C C . ASP A 1 108 ? 9.055 31.011 -5.629 1.00 97.38 108 ASP A C 1
ATOM 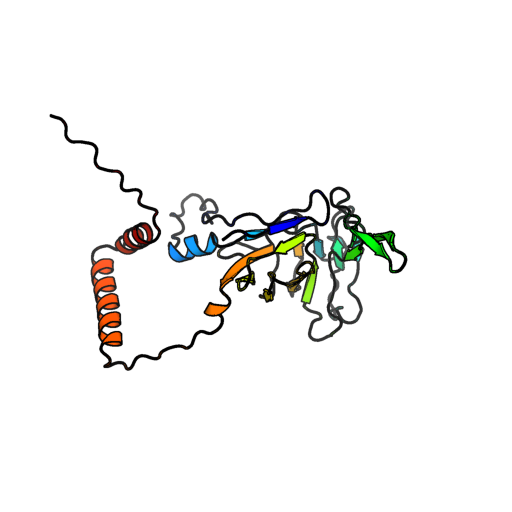810 O O . ASP A 1 108 ? 9.212 30.489 -4.522 1.00 97.38 108 ASP A O 1
ATOM 814 N N . ASP A 1 109 ? 10.080 31.336 -6.416 1.00 96.00 109 ASP A N 1
ATOM 815 C CA . ASP A 1 109 ? 11.472 31.237 -5.971 1.00 96.00 109 ASP A CA 1
ATOM 816 C C . ASP A 1 109 ? 11.869 32.409 -5.052 1.00 96.00 109 ASP A C 1
ATOM 818 O O . ASP A 1 109 ? 11.072 33.302 -4.760 1.00 96.00 109 ASP A O 1
ATOM 822 N N . GLU A 1 110 ? 13.117 32.424 -4.574 1.00 96.38 110 GLU A N 1
ATOM 823 C CA . GLU A 1 110 ? 13.628 33.474 -3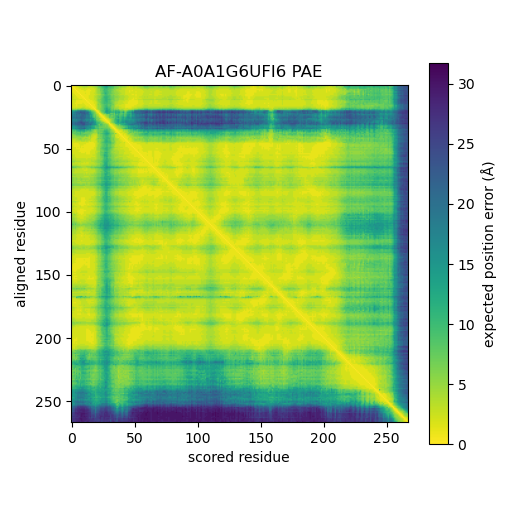.674 1.00 96.38 110 GLU A CA 1
ATOM 824 C C . GLU A 1 110 ? 13.582 34.885 -4.291 1.00 96.38 110 GLU A C 1
ATOM 826 O O . GLU A 1 110 ? 13.645 35.879 -3.571 1.00 96.38 110 GLU A O 1
ATOM 831 N N . GLN A 1 111 ? 13.451 34.987 -5.617 1.00 97.00 111 GLN A N 1
ATOM 832 C CA . GLN A 1 111 ? 13.335 36.248 -6.351 1.00 97.00 111 GLN A CA 1
ATOM 833 C C . GLN A 1 111 ? 11.870 36.629 -6.626 1.00 97.00 111 GLN A C 1
ATOM 835 O O . GLN A 1 111 ? 11.611 37.608 -7.328 1.00 97.00 111 GLN A O 1
ATOM 840 N N . GLY A 1 112 ? 10.909 35.860 -6.100 1.00 96.50 112 GLY A N 1
ATOM 841 C CA . GLY A 1 112 ? 9.479 36.038 -6.341 1.00 96.50 112 GLY A CA 1
ATOM 842 C C . GLY A 1 112 ? 9.047 35.663 -7.761 1.00 96.50 112 GLY A C 1
ATOM 843 O O . GLY A 1 112 ? 7.954 36.043 -8.182 1.00 96.50 112 GLY A O 1
ATOM 844 N N . GLN A 1 113 ? 9.883 34.952 -8.528 1.00 97.19 113 GLN A N 1
ATOM 845 C CA . GLN A 1 113 ? 9.518 34.516 -9.872 1.00 97.19 113 GLN A CA 1
ATOM 846 C C . GLN A 1 113 ? 8.732 33.211 -9.810 1.00 97.19 113 GLN A C 1
ATOM 848 O O . GLN A 1 113 ? 9.113 32.262 -9.124 1.00 97.19 113 GLN A O 1
ATOM 853 N N . ARG A 1 114 ? 7.647 33.142 -10.590 1.00 97.00 114 ARG A N 1
ATOM 854 C CA . ARG A 1 114 ? 6.839 31.929 -10.709 1.00 97.00 114 ARG A CA 1
ATOM 855 C C . ARG A 1 114 ? 7.622 30.849 -11.452 1.00 97.00 114 ARG A C 1
ATOM 857 O O . ARG A 1 114 ? 7.980 31.019 -12.619 1.00 97.00 114 ARG A O 1
ATOM 864 N N . ARG A 1 115 ? 7.839 29.717 -10.795 1.00 97.38 115 ARG A N 1
ATOM 865 C CA . ARG A 1 115 ? 8.484 28.517 -11.334 1.00 97.38 115 ARG A CA 1
ATOM 866 C C . ARG A 1 115 ? 7.541 27.323 -11.214 1.00 97.38 115 ARG A C 1
ATOM 868 O O . ARG A 1 115 ? 6.559 27.356 -10.475 1.00 97.38 115 ARG A O 1
ATOM 875 N N . GLU A 1 116 ? 7.844 26.249 -11.935 1.00 97.25 116 GLU A N 1
ATOM 876 C CA . GLU A 1 116 ? 7.218 24.948 -11.701 1.00 97.25 116 GLU A CA 1
ATOM 877 C C . GLU A 1 116 ? 8.280 23.860 -11.602 1.00 97.25 116 GLU A C 1
ATOM 879 O O . GLU A 1 116 ? 9.309 23.915 -12.278 1.00 97.25 116 GLU A O 1
ATOM 884 N N . ILE A 1 117 ? 8.004 22.852 -10.781 1.00 96.75 117 ILE A N 1
ATOM 885 C CA . ILE A 1 117 ? 8.703 21.569 -10.829 1.00 96.75 117 ILE A CA 1
ATOM 886 C C . ILE A 1 117 ? 7.727 20.477 -11.254 1.00 96.75 117 ILE A C 1
ATOM 888 O O . ILE A 1 117 ? 6.555 20.497 -10.883 1.00 96.75 117 ILE A O 1
ATOM 892 N N . ARG A 1 118 ? 8.219 19.491 -12.006 1.00 96.12 118 ARG A N 1
ATOM 893 C CA . ARG A 1 118 ? 7.491 18.255 -12.323 1.00 96.12 118 ARG A CA 1
ATOM 894 C C . ARG A 1 118 ? 8.232 17.084 -11.699 1.00 96.12 118 ARG A C 1
ATOM 896 O O . ARG A 1 118 ? 9.160 16.563 -12.320 1.00 96.12 118 ARG A O 1
ATOM 903 N N . PRO A 1 119 ? 7.889 16.705 -10.458 1.00 96.75 119 PRO A N 1
ATOM 904 C CA . PRO A 1 119 ? 8.557 15.601 -9.798 1.00 96.75 119 PRO A CA 1
ATOM 905 C C . PRO A 1 119 ? 8.436 14.316 -10.616 1.00 96.75 119 PRO A C 1
ATOM 907 O O . PRO A 1 119 ? 7.363 13.976 -11.124 1.00 96.75 119 PRO A O 1
ATOM 910 N N . VAL A 1 120 ? 9.547 13.591 -10.706 1.00 97.50 120 VAL A N 1
ATOM 911 C CA . VAL A 1 120 ? 9.581 12.225 -11.217 1.00 97.50 120 VAL A CA 1
ATOM 912 C C . VAL A 1 120 ? 9.730 11.302 -10.024 1.00 97.50 120 VAL A C 1
ATOM 914 O O . VAL A 1 120 ? 10.621 11.488 -9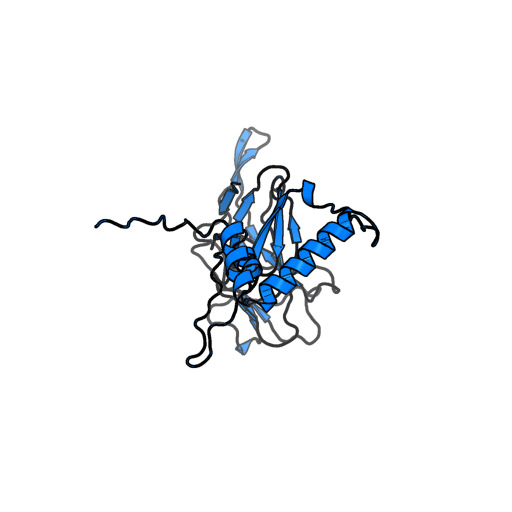.196 1.00 97.50 120 VAL A O 1
ATOM 917 N N . HIS A 1 121 ? 8.845 10.321 -9.923 1.00 96.94 121 HIS A N 1
ATOM 918 C CA . HIS A 1 121 ? 8.805 9.411 -8.792 1.00 96.94 121 HIS A CA 1
ATOM 919 C C . HIS A 1 121 ? 8.834 7.967 -9.287 1.00 96.94 121 HIS A C 1
ATOM 921 O O . HIS A 1 121 ? 8.107 7.650 -10.228 1.00 96.94 121 HIS A O 1
ATOM 927 N N . PRO A 1 122 ? 9.638 7.071 -8.694 1.00 97.75 122 PRO A N 1
ATOM 928 C CA . PRO A 1 122 ? 9.663 5.673 -9.113 1.00 97.75 122 PRO A CA 1
ATOM 929 C C . PRO A 1 122 ? 8.291 5.014 -8.927 1.00 97.75 122 PRO A C 1
ATOM 931 O O . PRO A 1 122 ? 7.501 5.445 -8.086 1.00 97.75 122 PRO A O 1
ATOM 934 N N . GLY A 1 123 ? 8.019 3.964 -9.703 1.00 98.12 123 GLY A N 1
ATOM 935 C CA . GLY A 1 123 ? 6.918 3.027 -9.471 1.00 98.12 123 GLY A CA 1
ATOM 936 C C . GLY A 1 123 ? 7.340 1.907 -8.531 1.00 98.12 123 GLY A C 1
ATOM 937 O O . GLY A 1 123 ? 6.736 1.710 -7.481 1.00 98.12 123 GLY A O 1
ATOM 938 N N . LEU A 1 124 ? 8.408 1.200 -8.894 1.00 98.56 124 LEU A N 1
ATOM 939 C CA . LEU A 1 124 ? 9.106 0.235 -8.053 1.00 98.56 124 LEU A CA 1
ATOM 940 C C . LEU A 1 124 ? 10.492 0.762 -7.679 1.00 98.56 124 LEU A C 1
ATOM 942 O O . LEU A 1 124 ? 11.198 1.317 -8.522 1.00 98.56 124 LEU A O 1
ATOM 946 N N . SER A 1 125 ? 10.911 0.543 -6.438 1.00 98.31 125 SER A N 1
ATOM 947 C CA . SER A 1 125 ? 12.308 0.715 -6.028 1.00 98.31 125 SER A CA 1
ATOM 948 C C . SER A 1 125 ? 12.747 -0.393 -5.078 1.00 98.31 125 SER A C 1
ATOM 950 O O . SER A 1 125 ? 11.948 -1.231 -4.658 1.00 98.31 125 SER A O 1
ATOM 952 N N . PHE A 1 126 ? 14.035 -0.414 -4.754 1.00 98.12 126 PHE A N 1
ATOM 953 C CA . PHE A 1 126 ? 14.661 -1.476 -3.978 1.00 98.12 126 PHE A CA 1
ATOM 954 C C . PHE A 1 126 ? 15.380 -0.906 -2.764 1.00 98.12 126 PHE A C 1
ATOM 956 O O . PHE A 1 126 ? 15.678 0.289 -2.703 1.00 98.12 126 PHE A O 1
ATOM 963 N N . PHE A 1 127 ? 15.622 -1.766 -1.784 1.00 96.94 127 PHE A N 1
ATOM 964 C CA . PHE A 1 127 ? 16.489 -1.439 -0.664 1.00 96.94 127 PHE A CA 1
ATOM 965 C C . PHE A 1 127 ? 17.953 -1.573 -1.089 1.00 96.94 127 PHE A C 1
ATOM 967 O O . PHE A 1 127 ? 18.286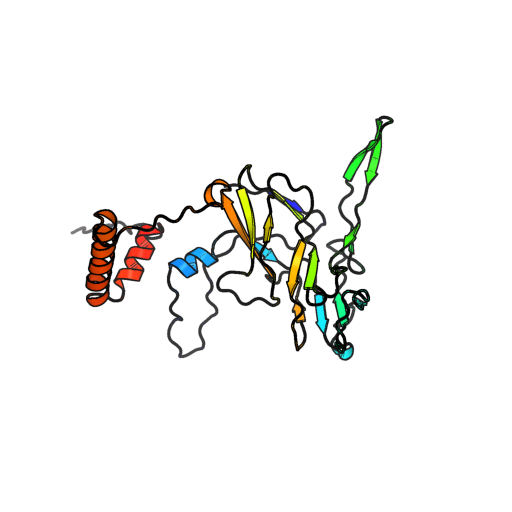 -2.325 -2.002 1.00 96.94 127 PHE A O 1
ATOM 974 N N . ASP A 1 128 ? 18.818 -0.809 -0.438 1.00 94.81 128 ASP A N 1
ATOM 975 C CA . ASP A 1 128 ? 20.263 -0.757 -0.666 1.00 94.81 128 ASP A CA 1
ATOM 976 C C . ASP A 1 128 ? 21.045 -1.702 0.259 1.00 94.81 128 ASP A C 1
ATOM 978 O O . ASP A 1 128 ? 22.275 -1.717 0.237 1.00 94.81 128 ASP A O 1
ATOM 982 N N . ARG A 1 129 ? 20.336 -2.511 1.055 1.00 93.94 129 ARG A N 1
ATOM 983 C CA . ARG A 1 129 ? 20.912 -3.460 2.006 1.00 93.94 129 ARG A CA 1
ATOM 984 C C . ARG A 1 129 ? 20.641 -4.903 1.599 1.00 93.94 129 ARG A C 1
ATOM 986 O O . ARG A 1 129 ? 19.504 -5.268 1.303 1.00 93.94 129 ARG A O 1
ATOM 993 N N . GLU A 1 130 ? 21.675 -5.732 1.692 1.00 90.31 130 GLU A N 1
ATOM 994 C CA . GLU A 1 130 ? 21.625 -7.157 1.341 1.00 90.31 130 GLU A CA 1
ATOM 995 C C . GLU A 1 130 ? 20.626 -7.946 2.205 1.00 90.31 130 GLU A C 1
ATOM 997 O O . GLU A 1 130 ? 19.870 -8.772 1.693 1.00 90.31 130 GLU A O 1
ATOM 1002 N N . ASP A 1 131 ? 20.516 -7.622 3.500 1.00 94.44 131 ASP A N 1
ATOM 1003 C CA . ASP A 1 131 ? 19.542 -8.243 4.410 1.00 94.44 131 ASP A CA 1
ATOM 1004 C C . ASP A 1 131 ? 18.079 -7.915 4.055 1.00 94.44 131 ASP A C 1
ATOM 1006 O O . ASP A 1 131 ? 17.150 -8.518 4.591 1.00 94.44 131 ASP A O 1
ATOM 1010 N N . GLN A 1 132 ? 17.865 -7.001 3.106 1.00 96.38 132 GLN A N 1
ATOM 1011 C CA . GLN A 1 132 ? 16.566 -6.583 2.588 1.00 96.38 132 GLN A CA 1
ATOM 1012 C C . GLN A 1 132 ? 16.387 -6.909 1.096 1.00 96.38 132 GLN A C 1
ATOM 1014 O O . GLN A 1 132 ? 15.402 -6.477 0.500 1.00 96.38 132 GLN A O 1
ATOM 1019 N N . ALA A 1 133 ? 17.264 -7.716 0.484 1.00 95.69 133 ALA A N 1
ATOM 1020 C CA . ALA A 1 133 ? 17.170 -8.096 -0.937 1.00 95.69 133 ALA A CA 1
ATOM 1021 C C . ALA A 1 133 ? 15.891 -8.889 -1.298 1.00 95.69 133 ALA A C 1
ATOM 1023 O O . ALA A 1 133 ? 15.495 -8.998 -2.464 1.00 95.69 133 ALA A O 1
ATOM 1024 N N . HIS A 1 134 ? 15.213 -9.435 -0.286 1.00 96.19 134 HIS A N 1
ATOM 1025 C CA . HIS A 1 134 ? 13.911 -10.089 -0.404 1.00 96.19 134 HIS A CA 1
ATOM 1026 C C . HIS A 1 134 ? 12.727 -9.100 -0.379 1.00 96.19 134 HIS A C 1
ATOM 1028 O O . HIS A 1 134 ? 11.574 -9.523 -0.459 1.00 96.19 134 HIS A O 1
ATOM 1034 N N . LEU A 1 135 ? 12.989 -7.793 -0.278 1.00 97.69 135 LEU A N 1
ATOM 1035 C CA . LEU A 1 135 ? 11.988 -6.734 -0.205 1.00 97.69 135 LEU A CA 1
ATOM 1036 C C . LEU A 1 135 ? 12.127 -5.754 -1.370 1.00 97.69 135 LEU A C 1
ATOM 1038 O O . LEU A 1 135 ? 13.215 -5.479 -1.872 1.00 97.69 135 LEU A O 1
ATOM 1042 N N . PHE A 1 136 ? 11.005 -5.165 -1.765 1.00 98.31 136 PHE A N 1
ATOM 1043 C CA . PHE A 1 136 ? 10.966 -4.056 -2.713 1.00 98.31 136 PHE A CA 1
ATOM 1044 C C . PHE A 1 136 ? 9.835 -3.093 -2.349 1.00 98.31 136 PHE A C 1
ATOM 1046 O O . PHE A 1 136 ? 8.947 -3.416 -1.560 1.00 98.31 136 PHE A O 1
ATOM 1053 N N . LYS A 1 137 ? 9.886 -1.872 -2.874 1.00 98.56 137 LYS A N 1
ATOM 1054 C CA . LYS A 1 137 ? 8.928 -0.809 -2.568 1.00 98.56 137 LYS A CA 1
ATOM 1055 C C . LYS A 1 137 ? 8.020 -0.582 -3.766 1.00 98.56 137 LYS A C 1
ATOM 1057 O O . LYS A 1 137 ? 8.515 -0.340 -4.864 1.00 98.56 137 LYS A O 1
ATOM 1062 N N . LEU A 1 138 ? 6.711 -0.604 -3.540 1.00 98.62 138 LEU A N 1
ATOM 1063 C CA . LEU A 1 138 ? 5.709 -0.102 -4.473 1.00 98.62 138 LEU A CA 1
ATOM 1064 C C . LEU A 1 138 ? 5.325 1.321 -4.067 1.00 98.62 138 LEU A C 1
ATOM 1066 O O . LEU A 1 138 ? 4.791 1.550 -2.982 1.00 98.62 138 LEU A O 1
ATOM 1070 N N . HIS A 1 139 ? 5.587 2.270 -4.950 1.00 98.44 139 HIS A N 1
ATOM 1071 C CA . HIS A 1 139 ? 5.287 3.677 -4.752 1.00 98.44 139 HIS A CA 1
ATOM 1072 C C . HIS A 1 139 ? 3.869 4.001 -5.228 1.00 98.44 139 HIS A C 1
ATOM 1074 O O . HIS A 1 139 ? 3.480 3.672 -6.352 1.00 98.44 139 HIS A O 1
ATOM 1080 N N . LEU A 1 140 ? 3.094 4.659 -4.370 1.00 98.19 140 LEU A N 1
ATOM 1081 C CA . LEU A 1 140 ? 1.714 5.035 -4.663 1.00 98.19 140 LEU A CA 1
ATOM 1082 C C . LEU A 1 140 ? 1.683 6.441 -5.289 1.00 98.19 140 LEU A C 1
ATOM 1084 O O . LEU A 1 140 ? 2.319 7.344 -4.756 1.00 98.19 140 LEU A O 1
ATOM 1088 N N . PRO A 1 141 ? 0.960 6.684 -6.396 1.00 97.88 141 PRO A N 1
ATOM 1089 C CA . PRO A 1 141 ? 0.964 7.982 -7.076 1.00 97.88 141 PRO A CA 1
ATOM 1090 C C . PRO A 1 141 ? -0.126 8.928 -6.538 1.00 97.88 141 PRO A C 1
ATOM 1092 O O . PRO A 1 141 ? -0.804 9.627 -7.293 1.00 97.88 141 PRO A O 1
ATOM 1095 N N . TRP A 1 142 ? -0.350 8.910 -5.225 1.00 98.12 142 TRP A N 1
ATOM 1096 C CA . TRP A 1 142 ? -1.339 9.741 -4.542 1.00 98.12 142 TRP A CA 1
ATOM 1097 C C . TRP A 1 142 ? -0.928 10.001 -3.091 1.00 98.12 142 TRP A C 1
ATOM 1099 O O . TRP A 1 142 ? -0.217 9.206 -2.475 1.00 98.12 142 TRP A O 1
ATOM 1109 N N . LEU A 1 143 ? -1.404 11.114 -2.533 1.00 97.88 143 LEU A N 1
ATOM 1110 C CA . LEU A 1 143 ? -1.282 11.421 -1.109 1.00 97.88 143 LEU A CA 1
ATOM 1111 C C . LEU A 1 143 ? -2.554 11.010 -0.377 1.00 97.88 143 LEU A C 1
ATOM 1113 O O . LEU A 1 143 ? -3.655 11.176 -0.896 1.00 97.88 143 LEU A O 1
ATOM 1117 N N . LEU A 1 144 ? -2.393 10.526 0.850 1.00 98.00 144 LEU A N 1
ATOM 1118 C CA . LEU A 1 144 ? -3.479 10.317 1.802 1.00 98.00 144 LEU A CA 1
ATOM 1119 C C . LEU A 1 144 ? -3.251 11.254 2.980 1.00 98.00 144 LEU A C 1
ATOM 1121 O O . LEU A 1 144 ? -2.155 11.278 3.533 1.00 98.00 144 LEU A O 1
ATOM 1125 N N . ARG A 1 145 ? -4.288 11.997 3.367 1.00 98.38 145 ARG A N 1
ATOM 1126 C CA . ARG A 1 145 ? -4.306 12.829 4.570 1.00 98.38 145 ARG A CA 1
ATOM 1127 C C . ARG A 1 145 ? -5.414 12.384 5.501 1.00 98.38 145 ARG A C 1
ATOM 1129 O O . ARG A 1 145 ? -6.580 12.291 5.111 1.00 98.38 145 ARG A O 1
ATOM 1136 N N . THR A 1 146 ? -5.031 12.118 6.737 1.00 98.38 146 THR A N 1
ATOM 1137 C CA . THR A 1 146 ? -5.943 11.852 7.844 1.00 98.38 146 THR A CA 1
ATOM 1138 C C . THR A 1 146 ? -6.127 13.115 8.688 1.00 98.38 146 THR A C 1
ATOM 1140 O O . THR A 1 146 ? -5.337 14.056 8.572 1.00 98.38 146 THR A O 1
ATOM 1143 N N . PRO A 1 147 ? -7.179 13.182 9.523 1.00 98.19 147 PRO A N 1
ATOM 1144 C CA . PRO A 1 147 ? -7.274 14.214 10.547 1.00 98.19 147 PRO A CA 1
ATOM 1145 C C . PRO A 1 147 ? -6.094 14.132 11.528 1.00 98.19 147 PRO A C 1
ATOM 1147 O O . PRO A 1 147 ? -5.522 13.052 11.691 1.00 98.19 147 PRO A O 1
ATOM 1150 N N . PRO A 1 148 ? -5.769 15.228 12.238 1.00 97.44 148 PRO A N 1
ATOM 1151 C CA . PRO A 1 148 ? -4.749 15.206 13.280 1.00 97.44 148 PRO A CA 1
ATOM 1152 C C . PRO A 1 148 ? -4.963 14.061 14.276 1.00 97.44 148 PRO A C 1
ATOM 1154 O O . PRO A 1 148 ? -6.099 13.777 14.658 1.00 97.44 148 PRO A O 1
ATOM 1157 N N . GLN A 1 149 ? -3.867 13.446 14.733 1.00 96.62 149 GLN A N 1
ATOM 1158 C CA . GLN A 1 149 ? -3.892 12.354 15.724 1.00 96.62 149 GLN A CA 1
ATOM 1159 C C . GLN A 1 149 ? -4.551 11.057 15.229 1.00 96.62 149 GLN A C 1
ATOM 1161 O O . GLN A 1 149 ? -4.984 10.231 16.037 1.00 96.62 149 GLN A O 1
ATOM 1166 N N . VAL A 1 150 ? -4.611 10.846 13.915 1.00 97.56 150 VAL A N 1
ATOM 1167 C CA . VAL A 1 150 ? -5.047 9.586 13.312 1.00 97.56 150 VAL A CA 1
ATOM 1168 C C . VAL A 1 150 ? -3.920 9.020 12.466 1.00 97.56 150 VAL A C 1
ATOM 1170 O O . VAL A 1 150 ? -3.368 9.688 11.599 1.00 97.56 150 VAL A O 1
ATOM 1173 N N . ASP A 1 151 ? -3.608 7.754 12.686 1.00 97.12 151 ASP A N 1
ATOM 1174 C CA . ASP A 1 151 ? -2.592 7.046 11.928 1.00 97.12 151 ASP A CA 1
ATOM 1175 C C . ASP A 1 151 ? -3.220 6.184 10.845 1.00 97.12 151 ASP A C 1
ATOM 1177 O O . ASP A 1 151 ? -4.327 5.661 10.992 1.00 97.12 151 ASP A O 1
ATOM 1181 N N . SER A 1 152 ? -2.478 6.001 9.759 1.00 98.06 152 SER A N 1
ATOM 1182 C CA . SER A 1 152 ? -2.816 5.072 8.687 1.00 98.06 152 SER A CA 1
ATOM 1183 C C . SER A 1 152 ? -2.019 3.786 8.851 1.00 98.06 152 SER A C 1
ATOM 1185 O O . SER A 1 152 ? -0.806 3.760 8.653 1.00 98.06 152 SER A O 1
ATOM 1187 N N . PHE A 1 153 ? -2.712 2.715 9.217 1.00 97.62 153 PHE A N 1
ATOM 1188 C CA . PHE A 1 153 ? -2.176 1.366 9.316 1.00 97.62 153 PHE A CA 1
ATOM 1189 C C . PHE A 1 153 ? -2.349 0.646 7.979 1.00 97.62 153 PHE A C 1
ATOM 1191 O O . PHE A 1 153 ? -3.455 0.226 7.634 1.00 97.62 153 PHE A O 1
ATOM 1198 N N . PHE A 1 154 ? -1.266 0.510 7.224 1.00 98.00 154 PHE A N 1
ATOM 1199 C CA . PHE A 1 154 ? -1.217 -0.237 5.974 1.00 98.00 154 PHE A CA 1
ATOM 1200 C C . PHE A 1 154 ? -0.852 -1.687 6.261 1.00 98.00 154 PHE A C 1
ATOM 1202 O O . PHE A 1 154 ? 0.184 -1.968 6.862 1.00 98.00 154 PHE A O 1
ATOM 1209 N N . GLY A 1 155 ? -1.677 -2.616 5.799 1.00 96.88 155 GLY A N 1
ATOM 1210 C CA . GLY A 1 155 ? -1.406 -4.036 5.942 1.00 96.88 155 GLY A CA 1
ATOM 1211 C C . GLY A 1 155 ? -2.107 -4.872 4.890 1.00 96.88 155 GLY A C 1
ATOM 1212 O O . GLY A 1 155 ? -2.709 -4.362 3.941 1.00 96.88 155 GLY A O 1
ATOM 1213 N N . GLN A 1 156 ? -2.026 -6.183 5.086 1.00 95.62 156 GLN A N 1
ATOM 1214 C CA . GLN A 1 156 ? -2.693 -7.140 4.222 1.00 95.62 156 GLN A CA 1
ATOM 1215 C C . GLN A 1 156 ? -4.220 -6.933 4.243 1.00 95.62 156 GLN A C 1
ATOM 1217 O O . GLN A 1 156 ? -4.798 -6.750 5.320 1.00 95.62 156 GLN A O 1
ATOM 1222 N N . PRO A 1 157 ? -4.893 -6.968 3.080 1.00 93.62 157 PRO A N 1
ATOM 1223 C CA . PRO A 1 157 ? -6.341 -7.034 2.980 1.00 93.62 157 PRO A CA 1
ATOM 1224 C C . PRO A 1 157 ? -6.924 -8.139 3.860 1.00 93.62 157 PRO A C 1
ATOM 1226 O O . PRO A 1 157 ? -6.632 -9.324 3.707 1.00 93.62 157 PRO A O 1
ATOM 1229 N N . ILE A 1 158 ? -7.794 -7.741 4.782 1.00 90.12 158 ILE A N 1
ATOM 1230 C CA . ILE A 1 158 ? -8.392 -8.649 5.757 1.00 90.12 158 ILE A CA 1
ATOM 1231 C C . ILE A 1 158 ? -9.409 -9.541 5.038 1.00 90.12 158 ILE A C 1
ATOM 1233 O O . ILE A 1 158 ? -10.338 -9.036 4.401 1.00 90.12 158 ILE A O 1
ATOM 1237 N N . ASN A 1 159 ? -9.254 -10.862 5.176 1.00 85.75 159 ASN A N 1
ATOM 1238 C CA . ASN A 1 159 ? -10.133 -11.886 4.595 1.00 85.75 159 ASN A CA 1
ATOM 1239 C C . ASN A 1 159 ? -10.287 -11.791 3.068 1.00 85.75 159 ASN A C 1
ATOM 1241 O O . ASN A 1 159 ? -11.375 -12.027 2.534 1.00 85.75 159 ASN A O 1
ATOM 1245 N N . ARG A 1 160 ? -9.215 -11.423 2.359 1.00 86.19 160 ARG A N 1
ATOM 1246 C CA . ARG A 1 160 ? -9.182 -11.381 0.894 1.00 86.19 160 ARG A CA 1
ATOM 1247 C C . ARG A 1 160 ? -7.897 -12.029 0.382 1.00 86.19 160 ARG A C 1
ATOM 1249 O O . ARG A 1 160 ? -6.860 -11.874 1.023 1.00 86.19 160 ARG A O 1
ATOM 1256 N N . PRO A 1 161 ? -7.945 -12.736 -0.758 1.00 87.00 161 PRO A N 1
ATOM 1257 C CA . PRO A 1 161 ? -6.725 -13.150 -1.425 1.00 87.00 161 PRO A CA 1
ATOM 1258 C C . PRO A 1 161 ? -5.961 -11.909 -1.888 1.00 87.00 161 PRO A C 1
ATOM 1260 O O . PRO A 1 161 ? -6.565 -10.922 -2.319 1.00 87.00 161 PRO A O 1
ATOM 1263 N N . VAL A 1 162 ? -4.638 -11.983 -1.819 1.00 90.88 162 VAL A N 1
ATOM 1264 C CA . VAL A 1 162 ? -3.746 -10.963 -2.363 1.00 90.88 162 VAL A CA 1
ATOM 1265 C C . VAL A 1 162 ? -2.778 -11.565 -3.360 1.00 90.88 162 VAL A C 1
ATOM 1267 O O . VAL A 1 162 ? -2.355 -12.707 -3.179 1.00 90.88 162 VAL A O 1
ATOM 1270 N N . PRO A 1 163 ? -2.381 -10.796 -4.384 1.00 93.31 163 PRO A N 1
ATOM 1271 C CA . PRO A 1 163 ? -1.378 -11.256 -5.329 1.00 93.31 163 PRO A CA 1
ATOM 1272 C C . PRO A 1 163 ? 0.043 -11.168 -4.750 1.00 93.31 163 PRO A C 1
ATOM 1274 O O . PRO A 1 163 ? 0.949 -11.802 -5.278 1.00 93.31 163 PRO A O 1
ATOM 1277 N N . VAL A 1 164 ? 0.260 -10.387 -3.681 1.00 95.81 164 VAL A N 1
ATOM 1278 C CA . VAL A 1 164 ? 1.593 -10.115 -3.130 1.00 95.81 164 VAL A CA 1
ATOM 1279 C C . VAL A 1 164 ? 1.565 -9.917 -1.613 1.00 95.81 164 VAL A C 1
ATOM 1281 O O . VAL A 1 164 ? 0.689 -9.243 -1.065 1.00 95.81 164 VAL A O 1
ATOM 1284 N N . ALA A 1 165 ? 2.544 -10.506 -0.925 1.00 96.56 165 ALA A N 1
ATOM 1285 C CA . ALA A 1 165 ? 2.756 -10.296 0.502 1.00 96.56 165 ALA A CA 1
ATOM 1286 C C . ALA A 1 165 ? 3.414 -8.926 0.766 1.00 96.56 165 ALA A C 1
ATOM 1288 O O . ALA A 1 165 ? 4.124 -8.384 -0.079 1.00 96.56 165 ALA A O 1
ATOM 1289 N N . MET A 1 166 ? 3.193 -8.354 1.950 1.00 96.31 166 MET A N 1
ATOM 1290 C CA . MET A 1 166 ? 3.667 -7.015 2.311 1.00 96.31 166 MET A CA 1
ATOM 1291 C C . MET A 1 166 ? 4.030 -6.958 3.787 1.00 96.31 166 MET A C 1
ATOM 1293 O O . MET A 1 166 ? 3.378 -7.614 4.605 1.00 96.31 166 MET A O 1
ATOM 1297 N N . HIS A 1 167 ? 5.006 -6.123 4.125 1.00 96.25 167 HIS A N 1
ATOM 1298 C CA . HIS A 1 167 ? 5.199 -5.697 5.500 1.00 96.25 167 HIS A CA 1
ATOM 1299 C C . HIS A 1 167 ? 4.132 -4.684 5.892 1.00 96.25 167 HIS A C 1
ATOM 1301 O O . HIS A 1 167 ? 3.734 -3.814 5.118 1.00 96.25 167 HIS A O 1
ATOM 1307 N N . VAL A 1 168 ? 3.676 -4.822 7.128 1.00 94.25 168 VAL A N 1
ATOM 1308 C CA . VAL A 1 168 ? 2.723 -3.913 7.745 1.00 94.25 168 VAL A CA 1
ATOM 1309 C C . VAL A 1 168 ? 3.450 -2.641 8.179 1.00 94.25 168 VAL A C 1
ATOM 1311 O O . VAL A 1 168 ? 4.570 -2.711 8.683 1.00 94.25 168 VAL A O 1
ATOM 1314 N N . GLY A 1 169 ? 2.812 -1.485 8.006 1.00 93.56 169 GLY A N 1
ATOM 1315 C CA . GLY A 1 169 ? 3.375 -0.191 8.381 1.00 93.56 169 GLY A CA 1
ATOM 1316 C C . GLY A 1 169 ? 2.331 0.742 8.983 1.00 93.56 169 GLY A C 1
ATOM 1317 O O . GLY A 1 169 ? 1.197 0.805 8.514 1.00 93.56 169 GLY A O 1
ATOM 1318 N N . LEU A 1 170 ? 2.728 1.489 10.012 1.00 95.62 170 LEU A N 1
ATOM 1319 C CA . LEU A 1 170 ? 1.937 2.568 10.596 1.00 95.62 170 LEU A CA 1
ATOM 1320 C C . LEU A 1 170 ? 2.541 3.905 10.159 1.00 95.62 170 LEU A C 1
ATOM 1322 O O . LEU A 1 170 ? 3.725 4.143 10.388 1.00 95.62 170 LEU A O 1
ATOM 1326 N N . VAL A 1 171 ? 1.744 4.759 9.518 1.00 96.75 171 VAL A N 1
ATOM 1327 C CA . VAL A 1 171 ? 2.205 6.037 8.960 1.00 96.75 171 VAL A CA 1
ATOM 1328 C C . VAL A 1 171 ? 1.351 7.186 9.483 1.00 96.75 171 VAL A C 1
ATOM 1330 O O . VAL A 1 171 ? 0.121 7.143 9.428 1.00 96.75 171 VAL A O 1
ATOM 1333 N N . GLU A 1 172 ? 2.017 8.239 9.949 1.00 97.00 172 GLU A N 1
ATOM 1334 C CA . GLU A 1 172 ? 1.411 9.486 10.429 1.00 97.00 172 GLU A CA 1
ATOM 1335 C C . GLU A 1 172 ? 1.063 10.396 9.242 1.00 97.00 172 GLU A C 1
ATOM 1337 O O . GLU A 1 172 ? 1.751 11.362 8.906 1.00 97.00 172 GLU A O 1
ATOM 1342 N N . THR A 1 173 ? -0.001 10.029 8.531 1.00 96.81 173 THR A N 1
ATOM 1343 C CA . THR A 1 173 ? -0.433 10.715 7.306 1.00 96.81 173 THR A CA 1
ATOM 1344 C C . THR A 1 173 ? -1.094 12.069 7.562 1.00 96.81 173 THR A C 1
ATOM 1346 O O . THR A 1 173 ? -1.415 12.773 6.605 1.00 96.81 173 THR A O 1
ATOM 1349 N N . ASP A 1 174 ? -1.263 12.482 8.818 1.00 96.69 174 ASP A N 1
ATOM 1350 C CA . ASP A 1 174 ? -1.713 13.825 9.186 1.00 96.69 174 ASP A CA 1
ATOM 1351 C C . ASP A 1 174 ? -0.643 14.891 8.896 1.00 96.69 174 ASP A C 1
ATOM 1353 O O . ASP A 1 174 ? -0.995 15.988 8.466 1.00 96.69 174 ASP A O 1
ATOM 1357 N N . TRP A 1 175 ? 0.653 14.564 9.009 1.00 95.25 175 TRP A N 1
ATOM 1358 C CA . TRP A 1 175 ? 1.751 15.491 8.672 1.00 95.25 175 TRP A CA 1
ATOM 1359 C C . TRP A 1 175 ? 2.675 15.008 7.542 1.00 95.25 175 TRP A C 1
ATOM 1361 O O . TRP A 1 175 ? 3.195 15.830 6.787 1.00 95.25 175 TRP A O 1
ATOM 1371 N N . TYR A 1 176 ? 2.801 13.697 7.299 1.00 96.00 176 TYR A N 1
ATOM 1372 C CA . TYR A 1 176 ? 3.707 13.144 6.277 1.00 96.00 176 TYR A CA 1
ATOM 1373 C C . TYR A 1 176 ? 3.403 13.618 4.840 1.00 96.00 176 TYR A C 1
ATOM 1375 O O . TYR A 1 176 ? 2.362 13.283 4.286 1.00 96.00 176 TYR A O 1
ATOM 1383 N N . ALA A 1 177 ? 4.288 14.416 4.232 1.00 93.31 177 ALA A N 1
ATOM 1384 C CA . ALA A 1 177 ? 4.021 15.129 2.971 1.00 93.31 177 ALA A CA 1
ATOM 1385 C C . ALA A 1 177 ? 4.267 14.338 1.680 1.00 93.31 177 ALA A C 1
ATOM 1387 O O . ALA A 1 177 ? 3.963 14.836 0.597 1.00 93.31 177 ALA A O 1
ATOM 1388 N N . HIS A 1 178 ? 4.783 13.116 1.782 1.00 95.19 178 HIS A N 1
ATOM 1389 C CA . HIS A 1 178 ? 5.116 12.294 0.625 1.00 95.19 178 HIS A CA 1
ATOM 1390 C C . HIS A 1 178 ? 4.097 11.174 0.404 1.00 95.19 178 HIS A C 1
ATOM 1392 O O . HIS A 1 178 ? 3.373 10.792 1.329 1.00 95.19 178 HIS A O 1
ATOM 1398 N N . PRO A 1 179 ? 4.029 10.614 -0.816 1.00 96.00 179 PRO A N 1
ATOM 1399 C CA . PRO A 1 179 ? 3.264 9.403 -1.039 1.00 96.00 179 PRO A CA 1
ATOM 1400 C C . PRO A 1 179 ? 3.813 8.258 -0.194 1.00 96.00 179 PRO A C 1
ATOM 1402 O O . PRO A 1 179 ? 5.024 8.103 -0.027 1.00 96.00 179 PRO A O 1
ATOM 1405 N N . VAL A 1 180 ? 2.910 7.445 0.344 1.00 96.44 180 VAL A N 1
ATOM 1406 C CA . VAL A 1 180 ? 3.304 6.251 1.092 1.00 96.44 180 VAL A CA 1
ATOM 1407 C C . VAL A 1 180 ? 3.832 5.205 0.115 1.00 96.44 180 VAL A C 1
ATOM 1409 O O . VAL A 1 180 ? 3.257 4.982 -0.950 1.00 96.44 180 VAL A O 1
ATOM 1412 N N . ASN A 1 181 ? 4.908 4.527 0.505 1.00 97.25 181 ASN A N 1
ATOM 1413 C CA . ASN A 1 181 ? 5.445 3.390 -0.229 1.00 97.25 181 ASN A CA 1
ATOM 1414 C C . ASN A 1 181 ? 5.074 2.108 0.511 1.00 97.25 181 ASN A C 1
ATOM 1416 O O . ASN A 1 181 ? 5.290 2.002 1.719 1.00 97.25 181 ASN A O 1
ATOM 1420 N N . LEU A 1 182 ? 4.533 1.129 -0.206 1.00 98.31 182 LEU A N 1
ATOM 1421 C CA . LEU A 1 182 ? 4.251 -0.191 0.345 1.00 98.31 182 LEU A CA 1
ATOM 1422 C C . LEU A 1 182 ? 5.507 -1.049 0.238 1.00 98.31 182 LEU A C 1
ATOM 1424 O O . LEU A 1 182 ? 6.104 -1.139 -0.832 1.00 98.31 182 LEU A O 1
ATOM 1428 N N . VAL A 1 183 ? 5.900 -1.690 1.334 1.00 98.31 183 VAL A N 1
ATOM 1429 C CA . VAL A 1 183 ? 7.029 -2.625 1.340 1.00 98.31 183 VAL A CA 1
ATOM 1430 C C . VAL A 1 183 ? 6.496 -4.020 1.048 1.00 98.31 183 VAL A C 1
ATOM 1432 O O . VAL A 1 183 ? 5.771 -4.594 1.858 1.00 98.31 183 VAL A O 1
ATOM 1435 N N . LEU A 1 184 ? 6.834 -4.545 -0.122 1.00 98.38 184 LEU A N 1
ATOM 1436 C CA . LEU A 1 184 ? 6.358 -5.820 -0.638 1.00 98.38 184 LEU A CA 1
ATOM 1437 C C . LEU A 1 184 ? 7.433 -6.896 -0.490 1.00 98.38 184 LEU A C 1
ATOM 1439 O O . LEU A 1 184 ? 8.627 -6.618 -0.616 1.00 98.38 184 LEU A O 1
ATOM 1443 N N . LEU A 1 185 ? 6.994 -8.128 -0.238 1.00 97.69 185 LEU A N 1
ATOM 1444 C CA . LEU A 1 185 ? 7.871 -9.290 -0.169 1.00 97.69 185 LEU A CA 1
ATOM 1445 C C . LEU A 1 185 ? 8.006 -9.901 -1.563 1.00 97.69 185 LEU A C 1
ATOM 1447 O O . LEU A 1 185 ? 7.012 -10.217 -2.225 1.00 97.69 185 LEU A O 1
ATOM 1451 N N . ARG A 1 186 ? 9.250 -10.114 -1.987 1.00 96.25 186 ARG A N 1
ATOM 1452 C CA . ARG A 1 186 ? 9.576 -10.957 -3.136 1.00 96.25 186 ARG A CA 1
ATOM 1453 C C . ARG A 1 186 ? 9.170 -12.400 -2.800 1.00 96.25 186 ARG A C 1
ATOM 1455 O O . ARG A 1 186 ? 9.594 -12.908 -1.761 1.00 96.25 186 ARG A O 1
ATOM 1462 N N . PRO A 1 187 ? 8.383 -13.087 -3.646 1.00 96.06 187 PRO A N 1
ATOM 1463 C CA . PRO A 1 187 ? 8.074 -14.491 -3.404 1.00 96.06 187 PRO A CA 1
ATOM 1464 C C . PRO A 1 187 ? 9.351 -15.333 -3.509 1.00 96.06 187 PRO A C 1
ATOM 1466 O O . PRO A 1 187 ? 10.154 -15.134 -4.426 1.00 96.06 187 PRO A O 1
ATOM 1469 N N . ALA A 1 188 ? 9.535 -16.282 -2.589 1.00 94.31 188 ALA A N 1
ATOM 1470 C CA . ALA A 1 188 ? 10.702 -17.167 -2.590 1.00 94.31 188 ALA A CA 1
ATOM 1471 C C . ALA A 1 188 ? 10.801 -17.972 -3.897 1.00 94.31 188 ALA A C 1
ATOM 1473 O O . ALA A 1 188 ? 11.874 -18.082 -4.478 1.00 94.31 188 ALA A O 1
ATOM 1474 N N . GLU A 1 189 ? 9.658 -18.437 -4.405 1.00 94.44 189 GLU A N 1
ATOM 1475 C CA . GLU A 1 189 ? 9.546 -19.238 -5.624 1.00 94.44 189 GLU A CA 1
ATOM 1476 C C . GLU A 1 189 ? 8.373 -18.769 -6.492 1.00 94.44 189 GLU A C 1
ATOM 1478 O O . GLU A 1 189 ? 7.516 -18.003 -6.049 1.00 94.44 189 GLU A O 1
ATOM 1483 N N . GLY A 1 190 ? 8.335 -19.245 -7.737 1.00 95.88 190 GLY A N 1
ATOM 1484 C CA . GLY A 1 190 ? 7.265 -18.940 -8.683 1.00 95.88 190 GLY A CA 1
ATOM 1485 C C . GLY A 1 190 ? 7.286 -17.504 -9.209 1.00 95.88 190 GLY A C 1
ATOM 1486 O O . GLY A 1 190 ? 8.202 -16.720 -8.936 1.00 95.88 190 GLY A O 1
ATOM 1487 N N . SER A 1 191 ? 6.259 -17.182 -9.989 1.00 97.69 191 SER A N 1
ATOM 1488 C CA . SER A 1 191 ? 6.115 -15.892 -10.659 1.00 97.69 191 SER A CA 1
ATOM 1489 C C . SER A 1 191 ? 5.063 -15.031 -9.966 1.00 97.69 191 SER A C 1
ATOM 1491 O O . SER A 1 191 ? 4.024 -15.513 -9.517 1.00 97.69 191 SER A O 1
ATOM 1493 N N . LEU A 1 192 ? 5.349 -13.737 -9.873 1.00 98.06 192 LEU A N 1
ATOM 1494 C CA . LEU A 1 192 ? 4.458 -12.698 -9.383 1.00 98.06 192 LEU A CA 1
ATOM 1495 C C . LEU A 1 192 ? 3.959 -11.889 -10.573 1.00 98.06 192 LEU A C 1
ATOM 1497 O O . LEU A 1 192 ? 4.766 -11.322 -11.308 1.00 98.06 192 LEU A O 1
ATOM 1501 N N . HIS A 1 193 ? 2.643 -11.772 -10.703 1.00 98.12 193 HIS A N 1
ATOM 1502 C CA . HIS A 1 193 ? 1.998 -10.900 -11.677 1.00 98.12 193 HIS A CA 1
ATOM 1503 C C . HIS A 1 193 ? 0.877 -10.128 -10.982 1.00 98.12 193 HIS A C 1
ATOM 1505 O O . HIS A 1 193 ? -0.066 -10.728 -10.471 1.00 98.12 193 HIS A O 1
ATOM 1511 N N . VAL A 1 194 ? 0.988 -8.802 -10.963 1.00 98.38 194 VAL A N 1
ATOM 1512 C CA . VAL A 1 194 ? 0.002 -7.886 -10.382 1.00 98.38 194 VAL A CA 1
ATOM 1513 C C . VAL A 1 194 ? -0.509 -6.975 -11.488 1.00 98.38 194 VAL A C 1
ATOM 1515 O O . VAL A 1 194 ? 0.286 -6.392 -12.230 1.00 98.38 194 VAL A O 1
ATOM 1518 N N . ARG A 1 195 ? -1.830 -6.853 -11.615 1.00 98.06 195 ARG A N 1
ATOM 1519 C CA . ARG A 1 195 ? -2.483 -5.953 -12.571 1.00 98.06 195 ARG A CA 1
ATOM 1520 C C . ARG A 1 195 ? -2.853 -4.637 -11.909 1.00 98.06 195 ARG A C 1
ATOM 1522 O O . ARG A 1 195 ? -3.201 -4.594 -10.729 1.00 98.06 195 ARG A O 1
ATOM 1529 N N . ALA A 1 196 ? -2.844 -3.558 -12.682 1.00 97.56 196 ALA A N 1
ATOM 1530 C CA . ALA A 1 196 ? -3.379 -2.279 -12.248 1.00 97.56 196 ALA A CA 1
ATOM 1531 C C . ALA A 1 196 ? -4.835 -2.455 -11.781 1.00 97.56 196 ALA A C 1
ATOM 1533 O O . ALA A 1 196 ? -5.670 -2.999 -12.503 1.00 97.56 196 ALA A O 1
ATOM 1534 N N . GLY A 1 197 ? -5.146 -1.981 -10.576 1.00 97.31 197 GLY A N 1
ATOM 1535 C CA . GLY A 1 197 ? -6.455 -2.160 -9.945 1.00 97.31 197 GLY A CA 1
ATOM 1536 C C . GLY A 1 197 ? -6.560 -3.359 -8.995 1.00 97.31 197 GLY A C 1
ATOM 1537 O O . GLY A 1 197 ? -7.456 -3.354 -8.143 1.00 97.31 197 GLY A O 1
ATOM 1538 N N . ASP A 1 198 ? -5.647 -4.336 -9.068 1.00 97.69 198 ASP A N 1
ATOM 1539 C CA . ASP A 1 198 ? -5.609 -5.447 -8.111 1.00 97.69 198 ASP A CA 1
ATOM 1540 C C . ASP A 1 198 ? -5.423 -4.909 -6.696 1.00 97.69 198 ASP A C 1
ATOM 1542 O O . ASP A 1 198 ? -4.643 -3.991 -6.455 1.00 97.69 198 ASP A O 1
ATOM 1546 N N . THR A 1 199 ? -6.147 -5.466 -5.729 1.00 97.00 199 THR A N 1
ATOM 1547 C CA . THR A 1 199 ? -6.029 -5.020 -4.336 1.00 97.00 199 THR A CA 1
ATOM 1548 C C . THR A 1 199 ? -4.742 -5.572 -3.726 1.00 97.00 199 THR A C 1
ATOM 1550 O O . THR A 1 199 ? -4.616 -6.780 -3.547 1.00 97.00 199 THR A O 1
ATOM 1553 N N . VAL A 1 200 ? -3.805 -4.682 -3.392 1.00 97.50 200 VAL A N 1
ATOM 1554 C CA . VAL A 1 200 ? -2.474 -5.040 -2.860 1.00 97.50 200 VAL A CA 1
ATOM 1555 C C . VAL A 1 200 ? -2.319 -4.747 -1.372 1.00 97.50 200 VAL A C 1
ATOM 1557 O O . VAL A 1 200 ? -1.480 -5.352 -0.717 1.00 97.50 200 VAL A O 1
ATOM 1560 N N . ALA A 1 201 ? -3.128 -3.838 -0.827 1.00 97.88 201 ALA A N 1
ATOM 1561 C CA . ALA A 1 201 ? -3.118 -3.510 0.593 1.00 97.88 201 ALA A CA 1
ATOM 1562 C C . ALA A 1 201 ? -4.504 -3.068 1.076 1.00 97.88 201 ALA A C 1
ATOM 1564 O O . ALA A 1 201 ? -5.413 -2.781 0.291 1.00 97.88 201 ALA A O 1
ATOM 1565 N N . GLN A 1 202 ? -4.661 -2.997 2.390 1.00 97.75 202 GLN A N 1
ATOM 1566 C CA . GLN A 1 202 ? -5.767 -2.331 3.060 1.00 97.75 202 GLN A CA 1
ATOM 1567 C C . GLN A 1 202 ? -5.187 -1.336 4.063 1.00 97.75 202 GLN A C 1
ATOM 1569 O O . GLN A 1 202 ? -4.273 -1.666 4.818 1.00 97.75 202 GLN A O 1
ATOM 1574 N N . VAL A 1 203 ? -5.715 -0.115 4.058 1.00 98.06 203 VAL A N 1
ATOM 1575 C CA . VAL A 1 203 ? -5.379 0.914 5.039 1.00 98.06 203 VAL A CA 1
ATOM 1576 C C . VAL A 1 203 ? -6.517 1.050 6.036 1.00 98.06 203 VAL A C 1
ATOM 1578 O O . VAL A 1 203 ? -7.657 1.318 5.659 1.00 98.06 203 VAL A O 1
ATOM 1581 N N . ASN A 1 204 ? -6.200 0.852 7.310 1.00 97.12 204 ASN A N 1
ATOM 1582 C CA . ASN A 1 204 ? -7.093 1.077 8.437 1.00 97.12 204 ASN A CA 1
ATOM 1583 C C . ASN A 1 204 ? -6.641 2.323 9.196 1.00 97.12 204 ASN A C 1
ATOM 1585 O O . ASN A 1 204 ? -5.488 2.735 9.100 1.00 97.12 204 ASN A O 1
ATOM 1589 N N . PHE A 1 205 ? -7.551 2.926 9.950 1.00 96.75 205 PHE A N 1
ATOM 1590 C CA . PHE A 1 205 ? -7.286 4.180 10.639 1.00 96.75 205 PHE A CA 1
ATOM 1591 C C . PHE A 1 205 ? -7.343 3.964 12.140 1.00 96.75 205 PHE A C 1
ATOM 1593 O O . PHE A 1 205 ? -8.332 3.434 12.649 1.00 96.75 205 PHE A O 1
ATOM 1600 N N . VAL A 1 206 ? -6.277 4.357 12.829 1.00 95.38 206 VAL A N 1
ATOM 1601 C CA . VAL A 1 206 ? -6.108 4.130 14.265 1.00 95.38 206 VAL A CA 1
ATOM 1602 C C . VAL A 1 206 ? -5.951 5.482 14.938 1.00 95.38 206 VAL A C 1
ATOM 1604 O O . VAL A 1 206 ? -5.102 6.276 14.545 1.00 95.38 206 VAL A O 1
ATOM 1607 N N . ALA A 1 207 ? -6.776 5.769 15.943 1.00 95.69 207 ALA A N 1
ATOM 1608 C CA . ALA A 1 207 ? -6.571 6.958 16.760 1.00 95.69 207 ALA A CA 1
ATOM 1609 C C . ALA A 1 207 ? -5.229 6.834 17.493 1.00 95.69 207 ALA A C 1
ATOM 1611 O O . ALA A 1 207 ? -4.965 5.811 18.125 1.00 95.69 207 ALA A O 1
ATOM 1612 N N . ARG A 1 208 ? -4.395 7.875 17.458 1.00 94.25 208 ARG A N 1
ATOM 1613 C CA . ARG A 1 208 ? -3.055 7.853 18.063 1.00 94.25 208 ARG A CA 1
ATOM 1614 C C . ARG A 1 208 ? -3.096 7.580 19.568 1.00 94.25 208 ARG A C 1
ATOM 1616 O O . ARG A 1 208 ? -2.218 6.904 20.098 1.00 94.25 208 ARG A O 1
ATOM 1623 N N . ALA A 1 209 ? -4.163 8.030 20.231 1.00 93.75 209 ALA A N 1
ATOM 1624 C CA . ALA A 1 209 ? -4.439 7.740 21.636 1.00 93.75 209 ALA A CA 1
ATOM 1625 C C . ALA A 1 209 ? -4.575 6.233 21.936 1.00 93.75 209 ALA A C 1
ATOM 1627 O O . ALA A 1 209 ? -4.321 5.819 23.059 1.00 93.75 209 ALA A O 1
ATOM 1628 N N . ALA A 1 210 ? -4.916 5.409 20.940 1.00 91.19 210 ALA A N 1
ATOM 1629 C CA . ALA A 1 210 ? -5.054 3.960 21.075 1.00 91.19 210 ALA A CA 1
ATOM 1630 C C . ALA A 1 210 ? -3.763 3.179 20.748 1.00 91.19 210 ALA A C 1
ATOM 1632 O O . ALA A 1 210 ? -3.782 1.951 20.755 1.00 91.19 210 ALA A O 1
ATOM 1633 N N . ARG A 1 211 ? -2.636 3.850 20.442 1.00 87.94 211 ARG A N 1
ATOM 1634 C CA . ARG A 1 211 ? -1.348 3.176 20.163 1.00 87.94 211 ARG A CA 1
ATOM 1635 C C . ARG A 1 211 ? -0.810 2.407 21.359 1.00 87.94 211 ARG A C 1
ATOM 1637 O O . ARG A 1 211 ? -0.190 1.360 21.195 1.00 87.94 211 ARG A O 1
ATOM 1644 N N . ARG A 1 212 ? -0.951 3.002 22.541 1.00 85.94 212 ARG A N 1
ATOM 1645 C CA . ARG A 1 212 ? -0.481 2.422 23.790 1.00 85.94 212 ARG A CA 1
ATOM 1646 C C . ARG A 1 212 ? -1.660 1.723 24.422 1.00 85.94 212 ARG A C 1
ATOM 1648 O O . ARG A 1 212 ? -2.664 2.354 24.736 1.00 85.94 212 ARG A O 1
ATOM 1655 N N . VAL A 1 213 ? -1.525 0.416 24.544 1.00 86.25 213 VAL A N 1
ATOM 1656 C CA . VAL A 1 213 ? -2.435 -0.395 25.330 1.00 86.25 213 VAL A CA 1
ATOM 1657 C C . VAL A 1 213 ? -1.658 -0.761 26.575 1.00 86.25 213 VAL A C 1
ATOM 1659 O O . VAL A 1 213 ? -0.639 -1.440 26.469 1.00 86.25 213 VAL A O 1
ATOM 1662 N N . ASP A 1 214 ? -2.123 -0.284 27.723 1.00 89.19 214 ASP A N 1
ATOM 1663 C CA . ASP A 1 214 ? -1.651 -0.746 29.021 1.00 89.19 214 ASP A CA 1
ATOM 1664 C C . ASP A 1 214 ? -2.559 -1.914 29.420 1.00 89.19 214 ASP A C 1
ATOM 1666 O O . ASP A 1 214 ? -3.713 -1.687 29.796 1.00 89.19 214 ASP A O 1
ATOM 1670 N N . PRO A 1 215 ? -2.122 -3.174 29.238 1.00 90.94 215 PRO A N 1
ATOM 1671 C CA . PRO A 1 215 ? -2.972 -4.307 29.551 1.00 90.94 215 PRO A CA 1
ATOM 1672 C C . PRO A 1 215 ? -3.175 -4.384 31.064 1.00 90.94 215 PRO A C 1
ATOM 1674 O O . PRO A 1 215 ? -2.224 -4.567 31.824 1.00 90.94 215 PRO A O 1
ATOM 1677 N N . GLU A 1 216 ? -4.426 -4.292 31.504 1.00 93.25 216 GLU A N 1
ATOM 1678 C CA . GLU A 1 216 ? -4.786 -4.619 32.877 1.00 93.25 216 GLU A CA 1
ATOM 1679 C C . GLU A 1 216 ? -4.910 -6.140 33.014 1.00 93.25 216 GLU A C 1
ATOM 1681 O O . GLU A 1 216 ? -5.756 -6.777 32.381 1.00 93.25 216 GLU A O 1
ATOM 1686 N N . ILE A 1 217 ? -4.054 -6.734 33.847 1.00 95.00 217 ILE A N 1
ATOM 1687 C CA . ILE A 1 217 ? -4.157 -8.150 34.198 1.00 95.00 217 ILE A CA 1
ATOM 1688 C C . ILE A 1 217 ? -5.017 -8.265 35.449 1.00 95.00 217 ILE A C 1
ATOM 1690 O O . ILE A 1 217 ? -4.576 -7.960 36.556 1.00 95.00 217 ILE A O 1
ATOM 1694 N N . LEU A 1 218 ? -6.257 -8.707 35.257 1.00 93.94 218 LEU A N 1
ATOM 1695 C CA . LEU A 1 218 ? -7.208 -8.849 36.349 1.00 93.94 218 LEU A CA 1
ATOM 1696 C C . LEU A 1 218 ? -6.809 -10.012 37.275 1.00 93.94 218 LEU A C 1
ATOM 1698 O O . LEU A 1 218 ? -6.539 -11.116 36.785 1.00 93.94 218 LEU A O 1
ATOM 1702 N N . PRO A 1 219 ? -6.818 -9.819 38.607 1.00 94.31 219 PRO A N 1
ATOM 1703 C CA . PRO A 1 219 ? -6.676 -10.925 39.541 1.00 94.31 219 PRO A CA 1
ATOM 1704 C C . PRO A 1 219 ? -7.875 -11.865 39.395 1.00 94.31 219 PRO A C 1
ATOM 1706 O O . PRO A 1 219 ? -9.016 -11.429 39.231 1.00 94.31 219 PRO A O 1
ATOM 1709 N N . ARG A 1 220 ? -7.616 -13.174 39.437 1.00 91.31 220 ARG A N 1
ATOM 1710 C CA . ARG A 1 220 ? -8.622 -14.208 39.137 1.00 91.31 220 ARG A CA 1
ATOM 1711 C C . ARG A 1 220 ? -9.836 -14.156 40.072 1.00 91.31 220 ARG A C 1
ATOM 1713 O O . ARG A 1 220 ? -10.938 -14.508 39.658 1.00 91.31 220 ARG A O 1
ATOM 1720 N N . ASP A 1 221 ? -9.610 -13.753 41.313 1.00 94.38 221 ASP A N 1
ATOM 1721 C CA . ASP A 1 221 ? -10.584 -13.583 42.391 1.00 94.38 221 ASP A CA 1
ATOM 1722 C C . ASP A 1 221 ? -11.148 -12.153 42.485 1.00 94.38 221 ASP A C 1
ATOM 1724 O O . ASP A 1 221 ? -11.989 -11.873 43.337 1.00 94.38 221 ASP A O 1
ATOM 1728 N N . GLY A 1 222 ? -10.739 -11.252 41.587 1.00 95.38 222 GLY A N 1
ATOM 1729 C CA . GLY A 1 222 ? -11.275 -9.899 41.505 1.00 95.38 222 GLY A CA 1
ATOM 1730 C C . GLY A 1 222 ? -12.733 -9.869 41.045 1.00 95.38 222 GLY A C 1
ATOM 1731 O O . GLY A 1 222 ? -13.179 -10.693 40.242 1.00 95.38 222 GLY A O 1
ATOM 1732 N N . SER A 1 223 ? -13.477 -8.859 41.500 1.00 95.88 223 SER A N 1
ATOM 1733 C CA . SER A 1 223 ? -14.880 -8.653 41.117 1.00 95.88 223 SER A CA 1
ATOM 1734 C C . SER A 1 223 ? -15.055 -8.521 39.600 1.00 95.88 223 SER A C 1
ATOM 1736 O O . SER A 1 223 ? -15.935 -9.164 39.031 1.00 95.88 223 SER A O 1
ATOM 1738 N N . THR A 1 224 ? -14.181 -7.772 38.923 1.00 94.62 224 THR A N 1
ATOM 1739 C CA . THR A 1 224 ? -14.193 -7.630 37.457 1.00 94.62 224 THR A CA 1
ATOM 1740 C C . THR A 1 224 ? -13.971 -8.968 36.749 1.00 94.62 224 THR A C 1
ATOM 1742 O O . THR A 1 224 ? -14.688 -9.294 35.806 1.00 94.62 224 THR A O 1
ATOM 1745 N N . ALA A 1 225 ? -13.028 -9.788 37.226 1.00 94.50 225 ALA A N 1
ATOM 1746 C CA . ALA A 1 225 ? -12.797 -11.117 36.664 1.00 94.50 225 ALA A CA 1
ATOM 1747 C C . ALA A 1 225 ? -14.020 -12.027 36.856 1.00 94.50 225 ALA A C 1
ATOM 1749 O O . ALA A 1 225 ? -14.387 -12.769 35.946 1.00 94.50 225 ALA A O 1
ATOM 1750 N N . HIS A 1 226 ? -14.694 -11.944 38.007 1.00 94.25 226 HIS A N 1
ATOM 1751 C CA . HIS A 1 226 ? -15.932 -12.682 38.252 1.00 94.25 226 HIS A CA 1
ATOM 1752 C C . HIS A 1 226 ? -17.060 -12.267 37.295 1.00 94.25 226 HIS A C 1
ATOM 1754 O O . HIS A 1 226 ? -17.753 -13.133 36.763 1.00 94.25 226 HIS A O 1
ATOM 1760 N N . VAL A 1 227 ? -17.211 -10.966 37.021 1.00 95.75 227 VAL A N 1
ATOM 1761 C CA . VAL A 1 227 ? -18.176 -10.461 36.027 1.00 95.75 227 VAL A CA 1
ATOM 1762 C C . VAL A 1 227 ? -17.879 -11.038 34.642 1.00 95.75 227 VAL A C 1
ATOM 1764 O O . VAL A 1 227 ? -18.765 -11.651 34.050 1.00 95.75 227 VAL A O 1
ATOM 1767 N N . LEU A 1 228 ? -16.632 -10.953 34.167 1.00 94.62 228 LEU A N 1
ATOM 1768 C CA . LEU A 1 228 ? -16.244 -11.496 32.857 1.00 94.62 228 LEU A CA 1
ATOM 1769 C C . LEU A 1 228 ? -16.436 -13.019 32.768 1.00 94.62 228 LEU A C 1
ATOM 1771 O O . LEU A 1 228 ? -16.893 -13.534 31.747 1.00 94.62 228 LEU A O 1
ATOM 1775 N N . HIS A 1 229 ? -16.136 -13.761 33.840 1.00 94.75 229 HIS A N 1
ATOM 1776 C CA . HIS A 1 229 ? -16.407 -15.200 33.894 1.00 94.75 229 HIS A CA 1
ATOM 1777 C C . HIS A 1 229 ? -17.904 -15.508 33.821 1.00 94.75 229 HIS A C 1
ATOM 1779 O O . HIS A 1 229 ? -18.300 -16.450 33.131 1.00 94.75 229 HIS A O 1
ATOM 1785 N N . ASN A 1 230 ? -18.739 -14.723 34.503 1.00 95.19 230 ASN A N 1
ATOM 1786 C CA . ASN A 1 230 ? -20.186 -14.884 34.438 1.00 95.19 230 ASN A CA 1
ATOM 1787 C C . ASN A 1 230 ? -20.715 -14.570 33.034 1.00 95.19 230 ASN A C 1
ATOM 1789 O O . ASN A 1 230 ? -21.518 -15.344 32.521 1.00 95.19 230 ASN A O 1
ATOM 1793 N N . GLU A 1 231 ? -20.240 -13.508 32.379 1.00 92.25 231 GLU A N 1
ATOM 1794 C CA . GLU A 1 231 ? -20.591 -13.195 30.985 1.00 92.25 231 GLU A CA 1
ATOM 1795 C C . GLU A 1 231 ? -20.221 -14.342 30.034 1.00 92.25 231 GLU A C 1
ATOM 1797 O O . GLU A 1 231 ? -21.046 -14.778 29.225 1.00 92.25 231 GLU A O 1
ATOM 1802 N N . LEU A 1 232 ? -19.015 -14.901 30.182 1.00 91.62 232 LEU A N 1
ATOM 1803 C CA . LEU A 1 232 ? -18.563 -16.060 29.412 1.00 91.62 232 LEU A CA 1
ATOM 1804 C C . LEU A 1 232 ? -19.440 -17.300 29.664 1.00 91.62 232 LEU A C 1
ATOM 1806 O O . LEU A 1 232 ? -19.814 -18.003 28.721 1.00 91.62 232 LEU A O 1
ATOM 1810 N N . LEU A 1 233 ? -19.805 -17.566 30.921 1.00 92.38 233 LEU A N 1
ATOM 1811 C CA . LEU A 1 233 ? -20.707 -18.663 31.280 1.00 92.38 233 LEU A CA 1
ATOM 1812 C C . LEU A 1 233 ? -22.094 -18.475 30.651 1.00 92.38 233 LEU A C 1
ATOM 1814 O O . LEU A 1 233 ? -22.629 -19.414 30.055 1.00 92.38 233 LEU A O 1
ATOM 1818 N N . GLN A 1 234 ? -22.667 -17.271 30.744 1.00 87.69 234 GLN A N 1
ATOM 1819 C CA . GLN A 1 234 ? -23.961 -16.963 30.130 1.00 87.69 234 GLN A CA 1
ATOM 1820 C C . GLN A 1 234 ? -23.913 -17.154 28.613 1.00 87.69 234 GLN A C 1
ATOM 1822 O O . GLN A 1 234 ? -24.842 -17.728 28.036 1.00 87.69 234 GLN A O 1
ATOM 1827 N N . TRP A 1 235 ? -22.811 -16.759 27.969 1.00 84.44 235 TRP A N 1
ATOM 1828 C CA . TRP A 1 235 ? -22.597 -17.016 26.549 1.00 84.44 235 TRP A CA 1
ATOM 1829 C C . TRP A 1 235 ? -22.619 -18.516 26.224 1.00 84.44 235 TRP A C 1
ATOM 1831 O O . TRP A 1 235 ? -23.333 -18.926 25.306 1.00 84.44 235 TRP A O 1
ATOM 1841 N N . HIS A 1 236 ? -21.915 -19.355 26.993 1.00 87.19 236 HIS A N 1
ATOM 1842 C CA . HIS A 1 236 ? -21.908 -20.809 26.783 1.00 87.19 236 HIS A CA 1
ATOM 1843 C C . HIS A 1 236 ? -23.297 -21.439 26.941 1.00 87.19 236 HIS A C 1
ATOM 1845 O O . HIS A 1 236 ? -23.688 -22.275 26.122 1.00 87.19 236 HIS A O 1
ATOM 1851 N N . ILE A 1 237 ? -24.064 -21.022 27.954 1.00 87.38 237 ILE A N 1
ATOM 1852 C CA . ILE A 1 237 ? -25.436 -21.503 28.174 1.00 87.38 237 ILE A CA 1
ATOM 1853 C C . ILE A 1 237 ? -26.331 -21.115 26.991 1.00 87.38 237 ILE A C 1
ATOM 1855 O O . ILE A 1 237 ? -27.050 -21.961 26.452 1.00 87.38 237 ILE A O 1
ATOM 1859 N N . ALA A 1 238 ? -26.280 -19.850 26.563 1.00 82.50 238 ALA A N 1
ATOM 1860 C CA . ALA A 1 238 ? -27.071 -19.361 25.438 1.00 82.50 238 ALA A CA 1
ATOM 1861 C C . ALA A 1 238 ? -26.701 -20.074 24.127 1.00 82.50 238 ALA A C 1
ATOM 1863 O O . ALA A 1 238 ? -27.589 -20.515 23.397 1.00 82.50 238 ALA A O 1
ATOM 1864 N N . HIS A 1 239 ? -25.405 -20.246 23.855 1.00 80.50 239 HIS A N 1
ATOM 1865 C CA . HIS A 1 239 ? -24.917 -20.928 22.658 1.00 80.50 239 HIS A CA 1
ATOM 1866 C C . HIS A 1 239 ? -25.276 -22.422 22.636 1.00 80.50 239 HIS A C 1
ATOM 1868 O O . HIS A 1 239 ? -25.609 -22.959 21.580 1.00 80.50 239 HIS A O 1
ATOM 1874 N N . GLY A 1 240 ? -25.252 -23.094 23.793 1.00 84.69 240 GLY A N 1
ATOM 1875 C CA . GLY A 1 240 ? -25.677 -24.491 23.918 1.00 84.69 240 GLY A CA 1
ATOM 1876 C C . GLY A 1 240 ? -27.168 -24.695 23.631 1.00 84.69 240 GLY A C 1
ATOM 1877 O O . GLY A 1 240 ? -27.541 -25.705 23.039 1.00 84.69 240 GLY A O 1
ATOM 1878 N N . ARG A 1 241 ? -28.013 -23.722 24.002 1.00 87.31 241 ARG A N 1
ATOM 1879 C CA . ARG A 1 241 ? -29.460 -23.731 23.717 1.00 87.31 241 ARG A CA 1
ATOM 1880 C C . ARG A 1 241 ? -29.775 -23.375 22.268 1.00 87.31 241 ARG A C 1
ATOM 1882 O O . ARG A 1 241 ? -30.690 -23.944 21.684 1.00 87.31 241 ARG A O 1
ATOM 1889 N N . ASP A 1 242 ? -29.026 -22.438 21.696 1.00 81.31 242 ASP A N 1
ATOM 1890 C CA . ASP A 1 242 ? -29.169 -22.037 20.304 1.00 81.31 242 ASP A CA 1
ATOM 1891 C C . ASP A 1 242 ? -27.816 -21.650 19.702 1.00 81.31 242 ASP A C 1
ATOM 1893 O O . ASP A 1 242 ? -27.284 -20.557 19.923 1.00 81.31 242 ASP A O 1
ATOM 1897 N N . ARG A 1 243 ? -27.298 -22.524 18.835 1.00 75.38 243 ARG A N 1
ATOM 1898 C CA . ARG A 1 243 ? -26.040 -22.293 18.109 1.00 75.38 243 ARG A CA 1
ATOM 1899 C C . ARG A 1 243 ? -26.079 -21.026 17.241 1.00 75.38 243 ARG A C 1
ATOM 1901 O O . ARG A 1 243 ? -25.031 -20.459 16.931 1.00 75.38 243 ARG A O 1
ATOM 1908 N N . SER A 1 244 ? -27.271 -20.540 16.889 1.00 73.88 244 SER A N 1
ATOM 1909 C CA . SER A 1 244 ? -27.499 -19.314 16.116 1.00 73.88 244 SER A CA 1
ATOM 1910 C C . SER A 1 244 ? -27.565 -18.042 16.968 1.00 73.88 244 SER A C 1
ATOM 1912 O O . SER A 1 244 ? -27.561 -16.949 16.396 1.00 73.88 244 SER A O 1
ATOM 1914 N N . ALA A 1 245 ? -27.589 -18.137 18.304 1.00 70.06 245 ALA A N 1
ATOM 1915 C CA . ALA A 1 245 ? -27.679 -16.980 19.204 1.00 70.06 245 ALA A CA 1
ATOM 1916 C C . ALA A 1 245 ? -26.553 -15.963 18.959 1.00 70.06 245 ALA A C 1
ATOM 1918 O O . ALA A 1 245 ? -26.799 -14.759 18.893 1.00 70.06 245 ALA A O 1
ATOM 1919 N N . TYR A 1 246 ? -25.341 -16.457 18.692 1.00 67.62 246 TYR A N 1
ATOM 1920 C CA . TYR A 1 246 ? -24.190 -15.630 18.336 1.00 67.62 246 TYR A CA 1
ATOM 1921 C C . TYR A 1 246 ? -24.446 -14.757 17.098 1.00 67.62 246 TYR A C 1
ATOM 1923 O O . TYR A 1 246 ? -24.102 -13.577 17.077 1.00 67.62 246 TYR A O 1
ATOM 1931 N N . ARG A 1 247 ? -25.105 -15.308 16.068 1.00 66.12 247 ARG A N 1
ATOM 1932 C CA . ARG A 1 247 ? -25.413 -14.564 14.837 1.00 66.12 247 ARG A CA 1
ATOM 1933 C C . ARG A 1 247 ? -26.421 -13.448 15.082 1.00 66.12 247 ARG A C 1
ATOM 1935 O O . ARG A 1 247 ? -26.357 -12.443 14.383 1.00 66.12 247 ARG A O 1
ATOM 1942 N N . ARG A 1 248 ? -27.354 -13.624 16.024 1.00 68.06 248 ARG A N 1
ATOM 1943 C CA . ARG A 1 248 ? -28.344 -12.593 16.369 1.00 68.06 248 ARG A CA 1
ATOM 1944 C C . ARG A 1 248 ? -27.716 -11.476 17.199 1.00 68.06 248 ARG A C 1
ATOM 1946 O O . ARG A 1 248 ? -27.828 -10.326 16.793 1.00 68.06 248 ARG A O 1
ATOM 1953 N N . LEU A 1 249 ? -26.973 -11.821 18.253 1.00 65.88 249 LEU A N 1
ATOM 1954 C CA . LEU A 1 249 ? -26.268 -10.851 19.106 1.00 65.88 249 LEU A CA 1
ATOM 1955 C C . LEU A 1 249 ? -25.257 -10.011 18.314 1.00 65.88 249 LEU A C 1
ATOM 1957 O O . LEU A 1 249 ? -25.257 -8.787 18.378 1.00 65.88 249 LEU A O 1
ATOM 1961 N N . ALA A 1 250 ? -24.445 -10.647 17.468 1.00 63.22 250 ALA A N 1
ATOM 1962 C CA . ALA A 1 250 ? -23.488 -9.914 16.644 1.00 63.22 250 ALA A CA 1
ATOM 1963 C C . ALA A 1 250 ? -24.158 -9.023 15.573 1.00 63.22 250 ALA A C 1
ATOM 1965 O O . ALA A 1 250 ? -23.519 -8.108 15.059 1.00 63.22 250 ALA A O 1
ATOM 1966 N N . ARG A 1 251 ? -25.429 -9.268 15.214 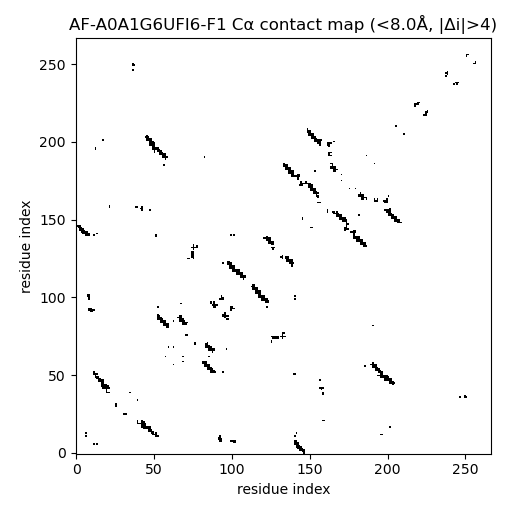1.00 63.78 251 ARG A N 1
ATOM 1967 C CA . ARG A 1 251 ? -26.196 -8.407 14.292 1.00 63.78 251 ARG A CA 1
ATOM 1968 C C . ARG A 1 251 ? -26.890 -7.243 15.000 1.00 63.78 251 ARG A C 1
ATOM 1970 O O . ARG A 1 251 ? -27.005 -6.190 14.372 1.00 63.78 251 ARG A O 1
ATOM 1977 N N . SER A 1 252 ? -27.341 -7.421 16.245 1.00 63.03 252 SER A N 1
ATOM 1978 C CA . SER A 1 252 ? -27.977 -6.356 17.035 1.00 63.03 252 SER A CA 1
ATOM 1979 C C . SER A 1 252 ? -26.964 -5.288 17.447 1.00 63.03 252 SER A C 1
ATOM 1981 O O . SER A 1 252 ? -27.187 -4.114 17.178 1.00 63.03 252 SER A O 1
ATOM 1983 N N . GLU A 1 253 ? -25.804 -5.696 17.967 1.00 61.28 253 GLU A N 1
ATOM 1984 C CA . GLU A 1 253 ? -24.752 -4.774 18.437 1.00 61.28 253 GLU A CA 1
ATOM 1985 C C . GLU A 1 253 ? -24.087 -3.981 17.299 1.00 61.28 253 GLU A C 1
ATOM 1987 O O . GLU A 1 253 ? -23.647 -2.851 17.478 1.00 61.28 253 GLU A O 1
ATOM 1992 N N . GLN A 1 254 ? -24.034 -4.544 16.087 1.00 56.38 254 GLN A N 1
ATOM 1993 C CA . GLN A 1 254 ? -23.454 -3.869 14.917 1.00 56.38 254 GLN A CA 1
ATOM 1994 C C . GLN A 1 254 ? -24.469 -3.037 14.111 1.00 56.38 254 GLN A C 1
ATOM 1996 O O . GLN A 1 254 ? -24.188 -2.674 12.966 1.00 56.38 254 GLN A O 1
ATOM 2001 N N . GLY A 1 255 ? -25.652 -2.753 14.671 1.00 45.25 255 GLY A N 1
ATOM 2002 C CA . GLY A 1 255 ? -26.640 -1.850 14.071 1.00 45.25 255 GLY A CA 1
ATOM 2003 C C . GLY A 1 255 ? -27.237 -2.338 12.744 1.00 45.25 255 GLY A C 1
ATOM 2004 O O . GLY A 1 255 ? -27.615 -1.524 11.905 1.00 45.25 255 GLY A O 1
ATOM 2005 N N . ARG A 1 256 ? -27.295 -3.659 12.505 1.00 50.38 256 ARG A N 1
ATOM 2006 C CA . ARG A 1 256 ? -27.840 -4.245 11.257 1.00 50.38 256 ARG A CA 1
ATOM 2007 C C . ARG A 1 256 ? -29.243 -4.831 11.388 1.00 50.38 256 ARG A C 1
ATOM 2009 O O . ARG A 1 256 ? -29.769 -5.347 10.404 1.00 50.38 256 ARG A O 1
ATOM 2016 N N . LEU A 1 257 ? -29.860 -4.735 12.559 1.00 38.34 257 LEU A N 1
ATOM 2017 C CA . LEU A 1 257 ? -31.301 -4.895 12.699 1.00 38.34 257 LEU A CA 1
ATOM 2018 C C . LEU A 1 257 ? -31.906 -3.492 12.734 1.00 38.34 257 LEU A C 1
ATOM 2020 O O . LEU A 1 257 ? -32.066 -2.906 13.796 1.00 38.34 257 LEU A O 1
ATOM 2024 N N . VAL A 1 258 ? -32.249 -2.953 11.560 1.00 41.06 258 VAL A N 1
ATOM 2025 C CA . VAL A 1 258 ? -33.467 -2.141 11.513 1.00 41.06 258 VAL A CA 1
ATOM 2026 C C . VAL A 1 258 ? -34.547 -3.140 11.888 1.00 41.06 258 VAL A C 1
ATOM 2028 O O . VAL A 1 258 ? -34.819 -4.060 11.114 1.00 41.06 258 VAL A O 1
ATOM 2031 N N . GLU A 1 259 ? -35.030 -3.068 13.126 1.00 41.53 259 GLU A N 1
ATOM 2032 C CA . GLU A 1 259 ? -36.200 -3.823 13.543 1.00 41.53 259 GLU A CA 1
ATOM 2033 C C . GLU A 1 259 ? -37.267 -3.571 12.486 1.00 41.53 259 GLU A C 1
ATOM 2035 O O . GLU A 1 259 ? -37.714 -2.440 12.289 1.00 41.53 259 GLU A O 1
ATOM 2040 N N . ALA A 1 260 ? -37.617 -4.620 11.742 1.00 38.59 260 ALA A N 1
ATOM 2041 C CA . ALA A 1 260 ? -38.857 -4.628 11.004 1.00 38.59 260 ALA A CA 1
ATOM 2042 C C . ALA A 1 260 ? -39.938 -4.490 12.072 1.00 38.59 260 ALA A C 1
ATOM 2044 O O . ALA A 1 260 ? -40.313 -5.471 12.714 1.00 38.59 260 ALA A O 1
ATOM 2045 N N . GLN A 1 261 ? -40.343 -3.246 12.328 1.00 38.53 261 GLN A N 1
ATOM 2046 C CA . GLN A 1 261 ? -41.497 -2.945 13.140 1.00 38.53 261 GLN A CA 1
ATOM 2047 C C . GLN A 1 261 ? -42.653 -3.725 12.536 1.00 38.53 261 GLN A C 1
ATOM 2049 O O . GLN A 1 261 ? -43.063 -3.518 11.394 1.00 38.53 261 GLN A O 1
ATOM 2054 N N . SER A 1 262 ? -43.096 -4.685 13.332 1.00 46.53 262 SER A N 1
ATOM 2055 C CA . SER A 1 262 ? -44.449 -5.191 13.408 1.00 46.53 262 SER A CA 1
ATOM 2056 C C . SER A 1 262 ? -45.479 -4.139 12.977 1.00 46.53 262 SER A C 1
ATOM 2058 O O . SER A 1 262 ? -45.940 -3.348 13.791 1.00 46.53 262 SER A O 1
ATOM 2060 N N . ASN A 1 263 ? -45.860 -4.173 11.705 1.00 37.78 263 ASN A N 1
ATOM 2061 C CA . ASN A 1 263 ? -47.118 -3.650 11.186 1.00 37.78 263 ASN A CA 1
ATOM 2062 C C . ASN A 1 263 ? -47.801 -4.857 10.541 1.00 37.78 263 ASN A C 1
ATOM 2064 O O . ASN A 1 263 ? -47.267 -5.420 9.595 1.00 37.78 263 ASN A O 1
ATOM 2068 N N . GLY A 1 264 ? -48.936 -5.367 10.977 1.00 36.81 264 GLY A N 1
ATOM 2069 C CA . GLY A 1 264 ? -49.827 -5.008 12.056 1.00 36.81 264 GLY A CA 1
ATOM 2070 C C . GLY A 1 264 ? -50.900 -6.091 12.047 1.00 36.81 264 GLY A C 1
ATOM 2071 O O . GLY A 1 264 ? -51.321 -6.548 10.983 1.00 36.81 264 GLY A O 1
ATOM 2072 N N . ALA A 1 265 ? -51.309 -6.526 13.233 1.00 43.38 265 ALA A N 1
ATOM 2073 C CA . ALA A 1 265 ? -52.617 -7.130 13.381 1.00 43.38 265 ALA A CA 1
ATOM 2074 C C . ALA A 1 265 ? -53.652 -6.059 13.008 1.00 43.38 265 ALA A C 1
ATOM 2076 O O . ALA A 1 265 ? -53.644 -4.963 13.568 1.00 43.38 265 ALA A O 1
ATOM 2077 N N . GLY A 1 266 ? -54.507 -6.376 12.047 1.00 38.91 266 GLY A N 1
ATOM 2078 C CA . GLY A 1 266 ? -55.755 -5.682 11.775 1.00 38.91 266 GLY A CA 1
ATOM 2079 C C . GLY A 1 266 ? -56.817 -6.757 11.532 1.00 38.91 266 GLY A C 1
ATOM 2080 O O . GLY A 1 266 ? -56.482 -7.732 10.858 1.00 38.91 266 GLY A O 1
ATOM 2081 N N . PRO A 1 267 ? -58.003 -6.635 12.151 1.00 44.25 267 PRO A N 1
ATOM 2082 C CA . PRO A 1 267 ? -59.026 -7.682 12.230 1.00 44.25 267 PRO A CA 1
ATOM 2083 C C . PRO A 1 267 ? -59.593 -8.113 10.874 1.00 44.25 267 PRO A C 1
ATOM 2085 O O . PRO A 1 267 ? -59.631 -7.272 9.947 1.00 44.25 267 PRO A O 1
#

Solvent-accessible surface area (backbone atoms only — not comparable to full-atom values): 15428 Å² total; per-residue (Å²): 139,73,71,47,74,46,72,39,33,50,86,49,49,64,69,40,77,29,57,45,75,67,78,68,86,65,62,89,93,56,73,81,80,85,72,60,61,70,62,34,52,58,27,27,49,47,27,32,31,31,28,66,48,34,36,36,36,26,48,74,90,67,58,58,88,86,41,52,72,46,75,66,59,77,42,26,50,51,89,90,62,75,53,30,36,35,34,43,63,38,72,74,30,40,26,51,91,54,26,31,48,36,59,73,48,73,47,65,48,99,84,68,46,84,46,71,46,63,56,73,41,58,35,63,51,66,44,84,40,65,99,38,27,55,38,34,33,44,45,46,68,36,38,59,35,41,50,83,66,30,28,38,36,37,29,72,47,56,83,52,89,59,76,54,54,60,61,68,46,82,40,59,27,48,73,52,88,62,53,62,62,47,43,31,47,58,68,95,65,81,70,41,72,43,48,52,54,41,55,55,29,22,37,36,76,42,54,52,83,66,70,68,76,82,84,81,80,72,53,81,87,33,71,68,39,48,51,53,50,49,54,53,51,52,50,54,56,49,38,74,77,32,79,61,47,59,63,53,55,59,30,56,79,67,71,70,59,76,73,80,73,86,77,71,95,73,137

Radius of gyration: 24.52 Å; Cα contacts (8 Å, |Δi|>4): 479; chains: 1; bounding box: 82×65×67 Å